Protein AF-A0A0F9B4R2-F1 (afdb_monomer_lite)

Sequence (191 aa):
MAWYRSKNVSTVDGSKIMVDLGRYYNDALLIPERNHPGNAYVDNAIEVHRYANCYMQETHLERDIKVGNIFGFQTTKASKQLLVNDFKGMYFIKIKGIFVPDIIFHDPLTVQAFLNFIYVEDKDHMEAIEGAEDDSVMGSLLAIKGCSIDPQARRVDVRKPQVLNEDQAHKAWLIKQHLERSLEKVGVQVA

Secondary structure (DSSP, 8-state):
------SSS-HHHHHHHHHHHHHHTTSPPB--B-SHHHHHHHHIIIIIS--S-B-EEEEE-TT-SPEEEEESB---HHHHHHHHHHHHHHSEEEETTEEEES-----HHHHHHHHTEEEEGGGTEEEEPTT---HHHHHHHHHHHHHHHS---------------HHHHHHHHHHHHHHHHHHHHTT----

Structure (mmCIF, N/CA/C/O backbone):
data_AF-A0A0F9B4R2-F1
#
_entry.id   AF-A0A0F9B4R2-F1
#
loop_
_atom_site.group_PDB
_atom_site.id
_atom_site.type_symbol
_atom_site.label_atom_id
_atom_site.label_alt_id
_atom_site.label_comp_id
_atom_site.label_asym_id
_atom_site.label_entity_id
_atom_site.label_seq_id
_atom_site.pdbx_PDB_ins_code
_atom_site.Cartn_x
_atom_site.Cartn_y
_atom_site.Cartn_z
_atom_site.occupancy
_atom_site.B_iso_or_equiv
_atom_site.auth_seq_id
_atom_site.auth_comp_id
_atom_site.auth_asym_id
_atom_site.auth_atom_id
_atom_site.pdbx_PDB_model_num
ATOM 1 N N . MET A 1 1 ? -3.499 -10.580 -2.783 1.00 68.25 1 MET A N 1
ATOM 2 C CA . MET A 1 1 ? -2.416 -9.649 -2.394 1.00 68.25 1 MET A CA 1
ATOM 3 C C . MET A 1 1 ? -1.186 -10.464 -2.034 1.00 68.25 1 MET A C 1
ATOM 5 O O . MET A 1 1 ? -1.349 -11.546 -1.481 1.00 68.25 1 MET A O 1
ATOM 9 N N . ALA A 1 2 ? 0.007 -9.979 -2.366 1.00 76.94 2 ALA A N 1
ATOM 10 C CA . ALA A 1 2 ? 1.277 -10.577 -1.956 1.00 76.94 2 ALA A CA 1
ATOM 11 C C . ALA A 1 2 ? 1.919 -9.710 -0.870 1.00 76.94 2 ALA A C 1
ATOM 13 O O . ALA A 1 2 ? 1.697 -8.500 -0.863 1.00 76.94 2 ALA A O 1
ATOM 14 N N . TRP A 1 3 ? 2.686 -10.318 0.036 1.00 83.62 3 TRP A N 1
ATOM 15 C CA . TRP A 1 3 ? 3.229 -9.623 1.202 1.00 83.62 3 TRP A CA 1
ATOM 16 C C . TRP A 1 3 ? 4.746 -9.744 1.284 1.00 83.62 3 TRP A C 1
ATOM 18 O O . TRP A 1 3 ? 5.294 -10.839 1.158 1.00 83.62 3 TRP A O 1
ATOM 28 N N . TYR A 1 4 ? 5.414 -8.623 1.543 1.00 89.38 4 TYR A N 1
ATOM 29 C CA . TYR A 1 4 ? 6.832 -8.565 1.871 1.00 89.38 4 TYR A CA 1
ATOM 30 C C . TYR A 1 4 ? 7.046 -7.505 2.950 1.00 89.38 4 TYR A C 1
ATOM 32 O O . TYR A 1 4 ? 6.506 -6.406 2.861 1.00 89.38 4 TYR A O 1
ATOM 40 N N . ARG A 1 5 ? 7.833 -7.837 3.977 1.00 88.25 5 ARG A N 1
ATOM 41 C CA . ARG A 1 5 ? 8.172 -6.920 5.067 1.00 88.25 5 ARG A CA 1
ATOM 42 C C . ARG A 1 5 ? 9.605 -7.150 5.511 1.00 88.25 5 ARG A C 1
ATOM 44 O O . ARG A 1 5 ? 9.978 -8.270 5.849 1.00 88.25 5 ARG A O 1
ATOM 51 N N . SER A 1 6 ? 10.381 -6.077 5.573 1.00 90.00 6 SER A N 1
ATOM 52 C CA . SER A 1 6 ? 11.728 -6.090 6.132 1.00 90.00 6 SER A CA 1
ATOM 53 C C . SER A 1 6 ? 12.119 -4.693 6.594 1.00 90.00 6 SER A C 1
ATOM 55 O O . SER A 1 6 ? 11.788 -3.717 5.930 1.00 90.00 6 SER A O 1
ATOM 57 N N . LYS A 1 7 ? 12.860 -4.614 7.703 1.00 87.50 7 LYS A N 1
ATOM 58 C CA . LYS A 1 7 ? 13.501 -3.376 8.184 1.00 87.50 7 LYS A CA 1
ATOM 59 C C . LYS A 1 7 ? 14.967 -3.265 7.763 1.00 87.50 7 LYS A C 1
ATOM 61 O O . LYS A 1 7 ? 15.587 -2.228 7.947 1.00 87.50 7 LYS A O 1
ATOM 66 N N . ASN A 1 8 ? 15.524 -4.344 7.210 1.00 92.06 8 ASN A N 1
ATOM 67 C CA . ASN A 1 8 ? 16.961 -4.503 6.977 1.00 92.06 8 ASN A CA 1
ATOM 68 C C . ASN A 1 8 ? 17.310 -4.454 5.486 1.00 92.06 8 ASN A C 1
ATOM 70 O O . ASN A 1 8 ? 18.242 -5.119 5.043 1.00 92.06 8 ASN A O 1
ATOM 74 N N . VAL A 1 9 ? 16.519 -3.732 4.695 1.00 92.62 9 VAL A N 1
ATOM 75 C CA . VAL A 1 9 ? 16.684 -3.649 3.244 1.00 92.62 9 VAL A CA 1
ATOM 76 C C . VAL A 1 9 ? 16.671 -2.189 2.831 1.00 92.62 9 VAL A C 1
ATOM 78 O O . VAL A 1 9 ? 15.864 -1.405 3.326 1.00 92.62 9 VAL A O 1
ATOM 81 N N . SER A 1 10 ? 17.604 -1.821 1.952 1.00 91.62 10 SER A N 1
ATOM 82 C CA . SER A 1 10 ? 17.694 -0.461 1.429 1.00 91.62 10 SER A CA 1
ATOM 83 C C . SER A 1 10 ? 16.464 -0.131 0.579 1.00 91.62 10 SER A C 1
ATOM 85 O O . SER A 1 10 ? 15.831 -1.022 0.015 1.00 91.62 10 SER A O 1
ATOM 87 N N . THR A 1 11 ? 16.136 1.151 0.424 1.00 90.00 11 THR A N 1
ATOM 88 C CA . THR A 1 11 ? 15.030 1.575 -0.449 1.00 90.00 11 THR A CA 1
ATOM 89 C C . THR A 1 11 ? 15.185 1.051 -1.880 1.00 90.00 11 THR A C 1
ATOM 91 O O . THR A 1 11 ? 14.202 0.648 -2.497 1.00 90.00 11 THR A O 1
ATOM 94 N N . VAL A 1 12 ? 16.416 1.020 -2.398 1.00 90.88 12 VAL A N 1
ATOM 95 C CA . VAL A 1 12 ? 16.724 0.551 -3.758 1.00 90.88 12 VAL A CA 1
ATOM 96 C C . VAL A 1 12 ? 16.471 -0.950 -3.884 1.00 90.88 12 VAL A C 1
ATOM 98 O O . VAL A 1 12 ? 15.741 -1.384 -4.771 1.00 90.88 12 VAL A O 1
ATOM 101 N N . ASP A 1 13 ? 17.006 -1.746 -2.958 1.00 93.75 13 ASP A N 1
ATOM 102 C CA . ASP A 1 13 ? 16.794 -3.197 -2.964 1.00 93.75 13 ASP A CA 1
ATOM 103 C C . ASP A 1 13 ? 15.321 -3.544 -2.722 1.00 93.75 13 ASP A C 1
ATOM 105 O O . ASP A 1 13 ? 14.769 -4.444 -3.354 1.00 93.75 13 ASP A O 1
ATOM 109 N N . GLY A 1 14 ? 14.654 -2.791 -1.846 1.00 93.06 14 GLY A N 1
ATOM 110 C CA . GLY A 1 14 ? 13.224 -2.911 -1.600 1.00 93.06 14 GLY A CA 1
ATOM 111 C C . GLY A 1 14 ? 12.398 -2.619 -2.853 1.00 93.06 14 GLY A C 1
ATOM 112 O O . GLY A 1 14 ? 11.410 -3.317 -3.094 1.00 93.06 14 GLY A O 1
ATOM 113 N N . SER A 1 15 ? 12.797 -1.624 -3.655 1.00 94.12 15 SER A N 1
ATOM 114 C CA . SER A 1 15 ? 12.160 -1.284 -4.938 1.00 94.12 15 SER A CA 1
ATOM 115 C C . SER A 1 15 ? 12.262 -2.436 -5.923 1.00 94.12 15 SER A C 1
ATOM 117 O O . SER A 1 15 ? 11.243 -2.920 -6.425 1.00 94.12 15 SER A O 1
ATOM 119 N N . LYS A 1 16 ? 13.468 -2.987 -6.081 1.00 95.56 16 LYS A N 1
ATOM 120 C CA . LYS A 1 16 ? 13.686 -4.181 -6.895 1.00 95.56 16 LYS A CA 1
ATOM 121 C C . LYS A 1 16 ? 12.800 -5.349 -6.455 1.00 95.56 16 LYS A C 1
ATOM 123 O O . LYS A 1 16 ? 12.166 -5.978 -7.298 1.00 95.56 16 LYS A O 1
ATOM 128 N N . ILE A 1 17 ? 12.735 -5.630 -5.151 1.00 95.56 17 ILE A N 1
ATOM 129 C CA . ILE A 1 17 ? 11.955 -6.755 -4.614 1.00 95.56 17 ILE A CA 1
ATOM 130 C C . ILE A 1 17 ? 10.468 -6.619 -4.954 1.00 95.56 17 ILE A C 1
ATOM 132 O O . ILE A 1 17 ? 9.875 -7.590 -5.424 1.00 95.56 17 ILE A O 1
ATOM 136 N N . MET A 1 18 ? 9.847 -5.450 -4.760 1.00 93.75 18 MET A N 1
ATOM 137 C CA . MET A 1 18 ? 8.417 -5.335 -5.080 1.00 93.75 18 MET A CA 1
ATOM 138 C C . MET A 1 18 ? 8.151 -5.265 -6.574 1.00 93.75 18 MET A C 1
ATOM 140 O O . MET A 1 18 ? 7.101 -5.734 -6.996 1.00 93.75 18 MET A O 1
ATOM 144 N N . VAL A 1 19 ? 9.069 -4.730 -7.384 1.00 95.00 19 VAL A N 1
ATOM 145 C CA . VAL A 1 19 ? 8.949 -4.827 -8.844 1.00 95.00 19 VAL A CA 1
ATOM 146 C C . VAL A 1 19 ? 8.985 -6.289 -9.283 1.00 95.00 19 VAL A C 1
ATOM 148 O O . VAL A 1 19 ? 8.150 -6.710 -10.084 1.00 95.00 19 VAL A O 1
ATOM 151 N N . ASP A 1 20 ? 9.910 -7.080 -8.741 1.00 95.50 20 ASP A N 1
ATOM 152 C CA . ASP A 1 20 ? 9.996 -8.509 -9.040 1.00 95.50 20 ASP A CA 1
ATOM 153 C C . ASP A 1 20 ? 8.738 -9.256 -8.567 1.00 95.50 20 ASP A C 1
ATOM 155 O O . ASP A 1 20 ? 8.216 -10.096 -9.301 1.00 95.50 20 ASP A O 1
ATOM 159 N N . LEU A 1 21 ? 8.184 -8.908 -7.397 1.00 94.12 21 LEU A N 1
ATOM 160 C CA . LEU A 1 21 ? 6.888 -9.425 -6.945 1.00 94.12 21 LEU A CA 1
ATOM 161 C C . LEU A 1 21 ? 5.746 -8.994 -7.872 1.00 94.12 21 LEU A C 1
ATOM 163 O O . LEU A 1 21 ? 4.920 -9.823 -8.237 1.00 94.12 21 LEU A O 1
ATOM 167 N N . GLY A 1 22 ? 5.704 -7.731 -8.288 1.00 93.06 22 GLY A N 1
ATOM 168 C CA . GLY A 1 22 ? 4.704 -7.213 -9.217 1.00 93.06 22 GLY A CA 1
ATOM 169 C C . GLY A 1 22 ? 4.685 -8.016 -10.515 1.00 93.06 22 GLY A C 1
ATOM 170 O O . GLY A 1 22 ? 3.643 -8.553 -10.890 1.00 93.06 22 GLY A O 1
ATOM 171 N N . ARG A 1 23 ? 5.862 -8.214 -11.124 1.00 93.25 23 ARG A N 1
ATOM 172 C CA . ARG A 1 23 ? 6.051 -9.066 -12.311 1.00 93.25 23 ARG A CA 1
ATOM 173 C C . ARG A 1 23 ? 5.622 -10.509 -12.064 1.00 93.25 23 ARG A C 1
ATOM 175 O O . ARG A 1 23 ? 4.926 -11.091 -12.891 1.00 93.25 23 ARG A O 1
ATOM 182 N N . TYR A 1 24 ? 6.007 -11.080 -10.923 1.00 95.56 24 TYR A N 1
ATOM 183 C CA . TYR A 1 24 ? 5.639 -12.447 -10.547 1.00 95.56 24 TYR A CA 1
ATOM 184 C C . TYR A 1 24 ? 4.116 -12.629 -10.435 1.00 95.56 24 TYR A C 1
ATOM 186 O O . TYR A 1 24 ? 3.587 -13.666 -10.828 1.00 95.56 24 TYR A O 1
ATOM 194 N N . TYR A 1 25 ? 3.397 -11.609 -9.962 1.00 91.62 25 TYR A N 1
ATOM 195 C CA . TYR A 1 25 ? 1.935 -11.588 -9.872 1.00 91.62 25 TYR A CA 1
ATOM 196 C C . TYR A 1 25 ? 1.266 -10.941 -11.102 1.00 91.62 25 TYR A C 1
ATOM 198 O O . TYR A 1 25 ? 0.270 -10.233 -10.960 1.00 91.62 25 TYR A O 1
ATOM 206 N N . ASN A 1 26 ? 1.767 -11.247 -12.307 1.00 91.94 26 ASN A N 1
ATOM 207 C CA . ASN A 1 26 ? 1.236 -10.798 -13.605 1.00 91.94 26 ASN A CA 1
ATOM 208 C C . ASN A 1 26 ? 1.216 -9.273 -13.779 1.00 91.94 26 ASN A C 1
ATOM 210 O O . ASN A 1 26 ? 0.175 -8.699 -14.100 1.00 91.94 26 ASN A O 1
ATOM 214 N N . ASP A 1 27 ? 2.364 -8.634 -13.560 1.00 91.19 27 ASP A N 1
ATOM 215 C CA . ASP A 1 27 ? 2.519 -7.177 -13.625 1.00 91.19 27 ASP A CA 1
ATOM 216 C C . ASP A 1 27 ? 1.469 -6.447 -12.767 1.00 91.19 27 ASP A C 1
ATOM 218 O O . ASP A 1 27 ? 0.792 -5.524 -13.217 1.00 91.19 27 ASP A O 1
ATOM 222 N N . ALA A 1 28 ? 1.315 -6.883 -11.513 1.00 91.12 28 ALA A N 1
ATOM 223 C CA . ALA A 1 28 ? 0.358 -6.317 -10.565 1.00 91.12 28 ALA A CA 1
ATOM 224 C C . ALA A 1 28 ? 0.547 -4.801 -10.365 1.00 91.12 28 ALA A C 1
ATOM 226 O O . ALA A 1 28 ? 1.672 -4.299 -10.344 1.00 91.12 28 ALA A O 1
ATOM 227 N N . LEU A 1 29 ? -0.550 -4.073 -10.154 1.00 92.25 29 LEU A N 1
ATOM 228 C CA . LEU A 1 29 ? -0.502 -2.639 -9.872 1.00 92.25 29 LEU A CA 1
ATOM 229 C C . LEU A 1 29 ? 0.284 -2.369 -8.580 1.00 92.25 29 LEU A C 1
ATOM 231 O O . LEU A 1 29 ? -0.089 -2.846 -7.505 1.00 92.25 29 LEU A O 1
ATOM 235 N N . LEU A 1 30 ? 1.353 -1.578 -8.681 1.00 92.62 30 LEU A N 1
ATOM 236 C CA . LEU A 1 30 ? 2.109 -1.093 -7.529 1.00 92.62 30 LEU A CA 1
ATOM 237 C C . LEU A 1 30 ? 1.591 0.275 -7.094 1.00 92.62 30 LEU A C 1
ATOM 239 O O . LEU A 1 30 ? 1.480 1.192 -7.905 1.00 92.62 30 LEU A O 1
ATOM 243 N N . ILE A 1 31 ? 1.318 0.423 -5.797 1.00 93.38 31 ILE A N 1
ATOM 244 C CA . ILE A 1 31 ? 0.864 1.684 -5.191 1.00 93.38 31 ILE A CA 1
ATOM 245 C C . ILE A 1 31 ? 1.846 2.093 -4.094 1.00 93.38 31 ILE A C 1
ATOM 247 O O . ILE A 1 31 ? 1.553 1.935 -2.909 1.00 93.38 31 ILE A O 1
ATOM 251 N N . PRO A 1 32 ? 3.049 2.560 -4.469 1.00 93.06 32 PRO A N 1
ATOM 252 C CA . PRO A 1 32 ? 4.028 3.022 -3.497 1.00 93.06 32 PRO A CA 1
ATOM 253 C C . PRO A 1 32 ? 3.525 4.282 -2.788 1.00 93.06 32 PRO A C 1
ATOM 255 O O . PRO A 1 32 ? 2.985 5.195 -3.418 1.00 93.06 32 PRO A O 1
ATOM 258 N N . GLU A 1 33 ? 3.726 4.346 -1.475 1.00 93.69 33 GLU A N 1
ATOM 259 C CA . GLU A 1 33 ? 3.495 5.563 -0.706 1.00 93.69 33 GLU A CA 1
ATOM 260 C C . GLU A 1 33 ? 4.603 6.585 -0.986 1.00 93.69 33 GLU A C 1
ATOM 262 O O . GLU A 1 33 ? 5.794 6.289 -0.881 1.00 93.69 33 GLU A O 1
ATOM 267 N N . ARG A 1 34 ? 4.209 7.818 -1.304 1.00 92.12 34 ARG A N 1
ATOM 268 C CA . ARG A 1 34 ? 5.112 8.963 -1.387 1.00 92.12 34 ARG A CA 1
ATOM 269 C C . ARG A 1 34 ? 5.346 9.534 0.003 1.00 92.12 34 ARG A C 1
ATOM 271 O O . ARG A 1 34 ? 4.537 10.288 0.545 1.00 92.12 34 ARG A O 1
ATOM 278 N N . ASN A 1 35 ? 6.492 9.179 0.559 1.00 87.19 35 ASN A N 1
ATOM 279 C CA . ASN A 1 35 ? 7.080 9.779 1.748 1.00 87.19 35 ASN A CA 1
ATOM 280 C C . ASN A 1 35 ? 8.591 9.981 1.510 1.00 87.19 35 ASN A C 1
ATOM 282 O O . ASN A 1 35 ? 9.087 9.743 0.408 1.00 87.19 35 ASN A O 1
ATOM 286 N N . HIS A 1 36 ? 9.339 10.448 2.514 1.00 82.44 36 HIS A N 1
ATOM 287 C CA . HIS A 1 36 ? 10.757 10.785 2.339 1.00 82.44 36 HIS A CA 1
ATOM 288 C C . HIS A 1 36 ? 11.594 9.633 1.727 1.00 82.44 36 HIS A C 1
ATOM 290 O O . HIS A 1 36 ? 12.223 9.863 0.693 1.00 82.44 36 HIS A O 1
ATOM 296 N N . PRO A 1 37 ? 11.618 8.402 2.281 1.00 84.75 37 PRO A N 1
ATOM 297 C CA . PRO A 1 37 ? 12.269 7.268 1.615 1.00 84.75 37 PRO A CA 1
ATOM 298 C C . PRO A 1 37 ? 11.481 6.743 0.402 1.00 84.75 37 PRO A C 1
ATOM 300 O O . PRO A 1 37 ? 12.081 6.239 -0.543 1.00 84.75 37 PRO A O 1
ATOM 303 N N . GLY A 1 38 ? 10.157 6.876 0.397 1.00 85.81 38 GLY A N 1
ATOM 304 C CA . GLY A 1 38 ? 9.260 6.385 -0.648 1.00 85.81 38 GLY A CA 1
ATOM 305 C C . GLY A 1 38 ? 9.428 7.082 -1.997 1.00 85.81 38 GLY A C 1
ATOM 306 O O . GLY A 1 38 ? 9.226 6.456 -3.028 1.00 85.81 38 GLY A O 1
ATOM 307 N N . ASN A 1 39 ? 9.888 8.333 -2.037 1.00 89.94 39 ASN A N 1
ATOM 308 C CA . ASN A 1 39 ? 10.175 9.006 -3.309 1.00 89.94 39 ASN A CA 1
ATOM 309 C C . ASN A 1 39 ? 11.284 8.284 -4.091 1.00 89.94 39 ASN A C 1
ATOM 311 O O . ASN A 1 39 ? 11.081 7.902 -5.238 1.00 89.94 39 ASN A O 1
ATOM 315 N N . ALA A 1 40 ? 12.404 7.965 -3.433 1.00 91.06 40 ALA A N 1
ATOM 316 C CA . ALA A 1 40 ? 13.484 7.203 -4.063 1.00 91.06 40 ALA A CA 1
ATOM 317 C C . ALA A 1 40 ? 13.034 5.789 -4.476 1.00 91.06 40 ALA A C 1
ATOM 319 O O . ALA A 1 40 ? 13.539 5.225 -5.445 1.00 91.06 40 ALA A O 1
ATOM 320 N N . TYR A 1 41 ? 12.069 5.219 -3.751 1.00 92.69 41 TYR A N 1
ATOM 321 C CA . TYR A 1 41 ? 11.454 3.944 -4.094 1.00 92.69 41 TYR A CA 1
ATOM 322 C C . TYR A 1 41 ? 10.709 4.010 -5.433 1.00 92.69 41 TYR A C 1
ATOM 324 O O . TYR A 1 41 ? 10.904 3.147 -6.295 1.00 92.69 41 TYR A O 1
ATOM 332 N N . VAL A 1 42 ? 9.865 5.038 -5.586 1.00 92.94 42 VAL A N 1
ATOM 333 C CA . VAL A 1 42 ? 9.084 5.326 -6.795 1.00 92.94 42 VAL A CA 1
ATOM 334 C C . VAL A 1 42 ? 10.017 5.575 -7.971 1.00 92.94 42 VAL A C 1
ATOM 336 O O . VAL A 1 42 ? 9.889 4.905 -8.994 1.00 92.94 42 VAL A O 1
ATOM 339 N N . ASP A 1 43 ? 10.986 6.473 -7.806 1.00 92.69 43 ASP A N 1
ATOM 340 C CA . ASP A 1 43 ? 11.930 6.835 -8.864 1.00 92.69 43 ASP A CA 1
ATOM 341 C C . ASP A 1 43 ? 12.699 5.601 -9.345 1.00 92.69 43 ASP A C 1
ATOM 343 O O . ASP A 1 43 ? 12.815 5.355 -10.542 1.00 92.69 43 ASP A O 1
ATOM 347 N N . ASN A 1 44 ? 13.143 4.739 -8.425 1.00 94.25 44 ASN A N 1
ATOM 348 C CA . ASN A 1 44 ? 13.834 3.508 -8.791 1.00 94.25 44 ASN A CA 1
ATOM 349 C C . ASN A 1 44 ? 12.925 2.516 -9.546 1.00 94.25 44 ASN A C 1
ATOM 351 O O . ASN A 1 44 ? 13.344 1.933 -10.552 1.00 94.25 44 ASN A O 1
ATOM 355 N N . ALA A 1 45 ? 11.664 2.369 -9.128 1.00 92.81 45 ALA A N 1
ATOM 356 C CA . ALA A 1 45 ? 10.705 1.501 -9.809 1.00 92.81 45 ALA A CA 1
ATOM 357 C C . ALA A 1 45 ? 10.427 1.970 -11.251 1.00 92.81 45 ALA A C 1
ATOM 359 O O . ALA A 1 45 ? 10.332 1.146 -12.167 1.00 92.81 45 ALA A O 1
ATOM 360 N N . ILE A 1 46 ? 10.336 3.287 -11.463 1.00 93.25 46 ILE A N 1
ATOM 361 C CA . ILE A 1 46 ? 10.013 3.894 -12.759 1.00 93.25 46 ILE A CA 1
ATOM 362 C C . ILE A 1 46 ? 11.250 4.034 -13.654 1.00 93.25 46 ILE A C 1
ATOM 364 O O . ILE A 1 46 ? 11.248 3.560 -14.789 1.00 93.25 46 ILE A O 1
ATOM 368 N N . GLU A 1 47 ? 12.317 4.663 -13.172 1.00 93.56 47 GLU A N 1
ATOM 369 C CA . GLU A 1 47 ? 13.464 5.050 -14.000 1.00 93.56 47 GLU A CA 1
ATOM 370 C C . GLU A 1 47 ? 14.434 3.888 -14.229 1.00 93.56 47 GLU A C 1
ATOM 372 O O . GLU A 1 47 ? 14.884 3.654 -15.357 1.00 93.56 47 GLU A O 1
ATOM 377 N N . VAL A 1 48 ? 14.737 3.132 -13.168 1.00 94.31 48 VAL A N 1
ATOM 378 C CA . VAL A 1 48 ? 15.720 2.040 -13.211 1.00 94.31 48 VAL A CA 1
ATOM 379 C C . VAL A 1 48 ? 15.060 0.750 -13.670 1.00 94.31 48 VAL A C 1
ATOM 381 O O . VAL A 1 48 ? 15.524 0.105 -14.613 1.00 94.31 48 VAL A O 1
ATOM 384 N N . HIS A 1 49 ? 13.960 0.368 -13.024 1.00 94.81 49 HIS A N 1
ATOM 385 C CA . HIS A 1 49 ? 13.303 -0.904 -13.300 1.00 94.81 49 HIS A CA 1
ATOM 386 C C . HIS A 1 49 ? 12.255 -0.846 -14.411 1.00 94.81 49 HIS A C 1
ATOM 388 O O . HIS A 1 49 ? 11.856 -1.913 -14.892 1.00 94.81 49 HIS A O 1
ATOM 394 N N . ARG A 1 50 ? 11.854 0.357 -14.847 1.00 93.06 50 ARG A N 1
ATOM 395 C CA . ARG A 1 50 ? 10.887 0.587 -15.934 1.00 93.06 50 ARG A CA 1
ATOM 396 C C . ARG A 1 50 ? 9.590 -0.190 -15.735 1.00 93.06 50 ARG A C 1
ATOM 398 O O . ARG A 1 50 ? 9.074 -0.812 -16.665 1.00 93.06 50 ARG A O 1
ATOM 405 N N . TYR A 1 51 ? 9.092 -0.203 -14.502 1.00 93.69 51 TYR A N 1
ATOM 406 C CA . TYR A 1 51 ? 7.855 -0.890 -14.172 1.00 93.69 51 TYR A CA 1
ATOM 407 C C . TYR A 1 51 ? 6.647 -0.061 -14.612 1.00 93.69 51 TYR A C 1
ATOM 409 O O . TYR A 1 51 ? 6.416 1.033 -14.106 1.00 93.69 51 TYR A O 1
ATOM 417 N N . ALA A 1 52 ? 5.888 -0.578 -15.578 1.00 88.94 52 ALA A N 1
ATOM 418 C CA . ALA A 1 52 ? 4.822 0.181 -16.226 1.00 88.94 52 ALA A CA 1
ATOM 419 C C . ALA A 1 52 ? 3.559 0.316 -15.361 1.00 88.94 52 ALA A C 1
ATOM 421 O O . ALA A 1 52 ? 2.897 1.350 -15.414 1.00 88.94 52 ALA A O 1
ATOM 422 N N . ASN A 1 53 ? 3.218 -0.710 -14.570 1.00 91.75 53 ASN A N 1
ATOM 423 C CA . ASN A 1 53 ? 1.962 -0.743 -13.820 1.00 91.75 53 ASN A CA 1
ATOM 424 C C . ASN A 1 53 ? 2.105 -0.122 -12.422 1.00 91.75 53 ASN A C 1
ATOM 426 O O . ASN A 1 53 ? 1.989 -0.798 -11.400 1.00 91.75 53 ASN A O 1
ATOM 430 N N . CYS A 1 54 ? 2.420 1.171 -12.376 1.00 91.12 54 CYS A N 1
ATOM 431 C CA . CYS A 1 54 ? 2.557 1.930 -11.137 1.00 91.12 54 CYS A CA 1
ATOM 432 C C . CYS A 1 54 ? 1.457 2.989 -11.040 1.00 91.12 54 CYS A C 1
ATOM 434 O O . CYS A 1 54 ? 1.177 3.700 -12.006 1.00 91.12 54 CYS A O 1
ATOM 436 N N . TYR A 1 55 ? 0.842 3.106 -9.867 1.00 92.12 55 TYR A N 1
ATOM 437 C CA . TYR A 1 55 ? -0.229 4.059 -9.623 1.00 92.12 55 TYR A CA 1
ATOM 438 C C . TYR A 1 55 ? 0.246 5.500 -9.812 1.00 92.12 55 TYR A C 1
ATOM 440 O O . TYR A 1 55 ? 1.324 5.883 -9.355 1.00 92.12 55 TYR A O 1
ATOM 448 N N . MET A 1 56 ? -0.602 6.308 -10.444 1.00 89.81 56 MET A N 1
ATOM 449 C CA . MET A 1 56 ? -0.420 7.745 -10.589 1.00 89.81 56 MET A CA 1
ATOM 450 C C . MET A 1 56 ? -1.562 8.461 -9.884 1.00 89.81 56 MET A C 1
ATOM 452 O O . MET A 1 56 ? -2.732 8.181 -10.132 1.00 89.81 56 MET A O 1
ATOM 456 N N . GLN A 1 57 ? -1.217 9.403 -9.019 1.00 88.31 57 GLN A N 1
ATOM 457 C CA . GLN A 1 57 ? -2.177 10.277 -8.378 1.00 88.31 57 GLN A CA 1
ATOM 458 C C . GLN A 1 57 ? -2.327 11.565 -9.186 1.00 88.31 57 GLN A C 1
ATOM 460 O O . GLN A 1 57 ? -1.337 12.246 -9.472 1.00 88.31 57 GLN A O 1
ATOM 465 N N . GLU A 1 58 ? -3.572 11.920 -9.495 1.00 84.00 58 GLU A N 1
ATOM 466 C CA . GLU A 1 58 ? -3.903 13.234 -10.040 1.00 84.00 58 GLU A CA 1
ATOM 467 C C . GLU A 1 58 ? -3.668 14.319 -8.982 1.00 84.00 58 GLU A C 1
ATOM 469 O O . GLU A 1 58 ? -3.994 14.172 -7.800 1.00 84.00 58 GLU A O 1
ATOM 474 N N . THR A 1 59 ? -3.075 15.426 -9.409 1.00 76.19 59 THR A N 1
ATOM 475 C CA . THR A 1 59 ? -2.782 16.586 -8.575 1.00 76.19 59 THR A CA 1
ATOM 476 C C . THR A 1 59 ? -3.396 17.825 -9.203 1.00 76.19 59 THR A C 1
ATOM 478 O O . THR A 1 59 ? -3.190 18.118 -10.384 1.00 76.19 59 THR A O 1
ATOM 481 N N . HIS A 1 60 ? -4.158 18.558 -8.396 1.00 66.94 60 HIS A N 1
ATOM 482 C CA . HIS A 1 60 ? -4.694 19.862 -8.759 1.00 66.94 60 HIS A CA 1
ATOM 483 C C . HIS A 1 60 ? -3.789 20.919 -8.130 1.00 66.94 60 HIS A C 1
ATOM 485 O O . HIS A 1 60 ? -3.742 21.058 -6.908 1.00 66.94 60 HIS A O 1
ATOM 491 N N . LEU A 1 61 ? -3.025 21.631 -8.955 1.00 60.12 61 LEU A N 1
ATOM 492 C CA . LEU A 1 61 ? -2.272 22.792 -8.499 1.00 60.12 61 LEU A CA 1
ATOM 493 C C . LEU A 1 61 ? -3.264 23.940 -8.301 1.00 60.12 61 LEU A C 1
ATOM 495 O O . LEU A 1 61 ? -3.945 24.330 -9.239 1.00 60.12 61 LEU A O 1
ATOM 499 N N . GLU A 1 62 ? -3.326 24.518 -7.100 1.00 56.38 62 GLU A N 1
ATOM 500 C CA . GLU A 1 62 ? -4.280 25.593 -6.760 1.00 56.38 62 GLU A CA 1
ATOM 501 C C . GLU A 1 62 ? -4.211 26.818 -7.693 1.00 56.38 62 GLU A C 1
ATOM 503 O O . GLU A 1 62 ? -5.139 27.622 -7.735 1.00 56.38 62 GLU A O 1
ATOM 508 N N . ARG A 1 63 ? -3.107 26.982 -8.436 1.00 57.28 63 ARG A N 1
ATOM 509 C CA . ARG A 1 63 ? -2.852 28.132 -9.316 1.00 57.28 63 ARG A CA 1
ATOM 510 C C . ARG A 1 63 ? -2.957 27.828 -10.810 1.00 57.28 63 ARG A C 1
ATOM 512 O O . ARG A 1 63 ? -2.991 28.771 -11.591 1.00 57.28 63 ARG A O 1
ATOM 519 N N . ASP A 1 64 ? -3.024 26.559 -11.206 1.00 52.47 64 ASP A N 1
ATOM 520 C CA . ASP A 1 64 ? -3.042 26.147 -12.610 1.00 52.47 64 ASP A CA 1
ATOM 521 C C . ASP A 1 64 ? -4.207 25.186 -12.869 1.00 52.47 64 ASP A C 1
ATOM 523 O O . ASP A 1 64 ? -4.363 24.172 -12.201 1.00 52.47 64 ASP A O 1
ATOM 527 N N . ILE A 1 65 ? -4.987 25.450 -13.922 1.00 56.72 65 ILE A N 1
ATOM 528 C CA . ILE A 1 65 ? -6.086 24.574 -14.392 1.00 56.72 65 ILE A CA 1
ATOM 529 C C . ILE A 1 65 ? -5.545 23.218 -14.910 1.00 56.72 65 ILE A C 1
ATOM 531 O O . ILE A 1 65 ? -6.299 22.308 -15.252 1.00 56.72 65 ILE A O 1
ATOM 535 N N . LYS A 1 66 ? -4.220 23.056 -14.984 1.00 53.97 66 LYS A N 1
ATOM 536 C CA . LYS A 1 66 ? -3.573 21.837 -15.462 1.00 53.97 66 LYS A CA 1
ATOM 537 C C . LYS A 1 66 ? -3.550 20.778 -14.363 1.00 53.97 66 LYS A C 1
ATOM 539 O O . LYS A 1 66 ? -2.906 20.949 -13.332 1.00 53.97 66 LYS A O 1
ATOM 544 N N . VAL A 1 67 ? -4.212 19.658 -14.638 1.00 64.00 67 VAL A N 1
ATOM 545 C CA . VAL A 1 67 ? -4.082 18.424 -13.858 1.00 64.00 67 VAL A CA 1
ATOM 546 C C . VAL A 1 67 ? -2.689 17.853 -14.117 1.00 64.00 67 VAL A C 1
ATOM 548 O O . VAL A 1 67 ? -2.339 17.552 -15.259 1.00 64.00 67 VAL A O 1
ATOM 551 N N . GLY A 1 68 ? -1.873 17.767 -13.069 1.00 69.38 68 GLY A N 1
ATOM 552 C CA . GLY A 1 68 ? -0.587 17.075 -13.109 1.00 69.38 68 GLY A CA 1
ATOM 553 C C . GLY A 1 68 ? -0.747 15.654 -12.583 1.00 69.38 68 GLY A C 1
ATOM 554 O O . GLY A 1 68 ? -1.514 15.443 -11.650 1.00 69.38 68 GLY A O 1
ATOM 555 N N . ASN A 1 69 ? 0.001 14.692 -13.119 1.00 80.7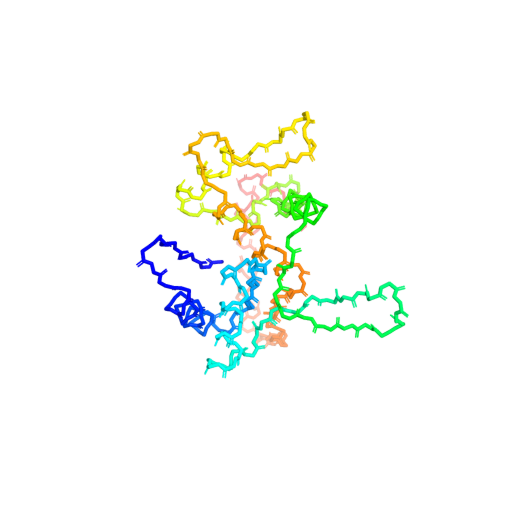5 69 ASN A N 1
ATOM 556 C CA . ASN A 1 69 ? 0.027 13.328 -12.590 1.00 80.75 69 ASN A CA 1
ATOM 557 C C . ASN A 1 69 ? 1.382 13.055 -11.942 1.00 80.75 69 ASN A C 1
ATOM 559 O O . ASN A 1 69 ? 2.418 13.318 -12.552 1.00 80.75 69 ASN A O 1
ATOM 563 N N . ILE A 1 70 ? 1.375 12.519 -10.722 1.00 88.44 70 ILE A N 1
ATOM 564 C CA . ILE A 1 70 ? 2.597 12.140 -10.005 1.00 88.44 70 ILE A CA 1
ATOM 565 C C . ILE A 1 70 ? 2.493 10.674 -9.594 1.00 88.44 70 ILE A C 1
ATOM 567 O O . ILE A 1 70 ? 1.463 10.247 -9.077 1.00 88.44 70 ILE A O 1
ATOM 571 N N . PHE A 1 71 ? 3.553 9.899 -9.823 1.00 90.69 71 PHE A N 1
ATOM 572 C CA . PHE A 1 71 ? 3.603 8.492 -9.430 1.00 90.69 71 PHE A CA 1
ATOM 573 C C . PHE A 1 71 ? 3.548 8.321 -7.910 1.00 90.69 71 PHE A C 1
ATOM 575 O O . PHE A 1 71 ? 4.175 9.068 -7.167 1.00 90.69 71 PHE A O 1
ATOM 582 N N . GLY A 1 72 ? 2.823 7.302 -7.458 1.00 92.00 72 GLY A N 1
ATOM 583 C CA . GLY A 1 72 ? 2.657 6.958 -6.052 1.00 92.00 72 GLY A CA 1
ATOM 584 C C . GLY A 1 72 ? 1.577 7.760 -5.322 1.00 92.00 72 GLY A C 1
ATOM 585 O O . GLY A 1 72 ? 1.067 8.784 -5.782 1.00 92.00 72 GLY A O 1
ATOM 586 N N . PHE A 1 73 ? 1.223 7.281 -4.137 1.00 93.38 73 PHE A N 1
ATOM 587 C CA . PHE A 1 73 ? 0.135 7.810 -3.324 1.00 93.38 73 PHE A CA 1
ATOM 588 C C . PHE A 1 73 ? 0.665 8.719 -2.213 1.00 93.38 73 PHE A C 1
ATOM 590 O O . PHE A 1 73 ? 1.475 8.295 -1.397 1.00 93.38 73 PHE A O 1
ATOM 597 N N . GLN A 1 74 ? 0.205 9.967 -2.155 1.00 92.94 74 GLN A N 1
ATOM 598 C CA . GLN A 1 74 ? 0.533 10.885 -1.068 1.00 92.94 74 GLN A CA 1
ATOM 599 C C . GLN A 1 74 ? -0.444 10.684 0.086 1.00 92.94 74 GLN A C 1
ATOM 601 O O . GLN A 1 74 ? -1.592 11.133 0.021 1.00 92.94 74 GLN A O 1
ATOM 606 N N . THR A 1 75 ? 0.035 10.091 1.176 1.00 91.56 75 THR A N 1
ATOM 607 C CA . THR A 1 75 ? -0.754 9.999 2.402 1.00 91.56 75 THR A CA 1
ATOM 608 C C . THR A 1 75 ? -0.810 11.358 3.098 1.00 91.56 75 THR A C 1
ATOM 610 O O . THR A 1 75 ? 0.201 11.980 3.419 1.00 91.56 75 THR A O 1
ATOM 613 N N . THR A 1 76 ? -2.031 11.812 3.335 1.00 90.69 76 THR A N 1
ATOM 614 C CA . THR A 1 76 ? -2.438 12.916 4.210 1.00 90.69 76 THR A CA 1
ATOM 615 C C . THR A 1 76 ? -3.425 12.403 5.259 1.00 90.69 76 THR A C 1
ATOM 617 O O . THR A 1 76 ? -4.045 11.352 5.066 1.00 90.69 76 THR A O 1
ATOM 620 N N . LYS A 1 77 ? -3.651 13.170 6.333 1.00 88.75 77 LYS A N 1
ATOM 621 C CA . LYS A 1 77 ? -4.653 12.858 7.370 1.00 88.75 77 LYS A CA 1
ATOM 622 C C . LYS A 1 77 ? -6.029 12.519 6.774 1.00 88.75 77 LYS A C 1
ATOM 624 O O . LYS A 1 77 ? -6.601 11.482 7.100 1.00 88.75 77 LYS A O 1
ATOM 629 N N . ALA A 1 78 ? -6.502 13.341 5.835 1.00 88.50 78 ALA A N 1
ATOM 630 C CA . ALA A 1 78 ? -7.777 13.132 5.153 1.00 88.50 78 ALA A CA 1
ATOM 631 C C . ALA A 1 78 ? -7.764 11.871 4.274 1.00 88.50 78 ALA A C 1
ATOM 633 O O . ALA A 1 78 ? -8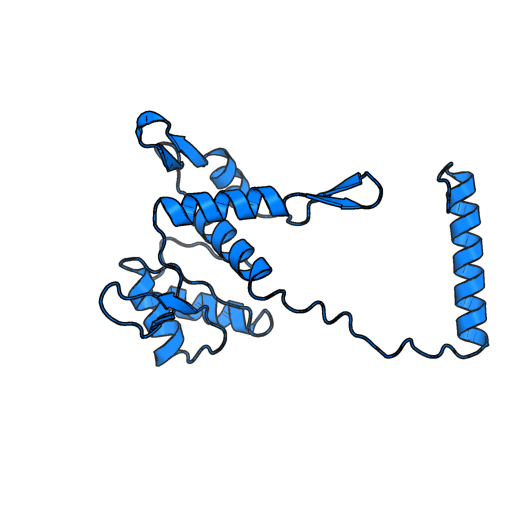.677 11.052 4.340 1.00 88.50 78 ALA A O 1
ATOM 634 N N . SER A 1 79 ? -6.704 11.657 3.488 1.00 90.75 79 SER A N 1
ATOM 635 C CA . SER A 1 79 ? -6.619 10.465 2.634 1.00 90.75 79 SER A CA 1
ATOM 636 C C . SER A 1 79 ? -6.522 9.161 3.439 1.00 90.75 79 SER A C 1
ATOM 638 O O . SER A 1 79 ? -7.112 8.166 3.035 1.00 90.75 79 SER A O 1
ATOM 640 N N . LYS A 1 80 ? -5.859 9.165 4.609 1.00 92.19 80 LYS A N 1
ATOM 641 C CA . LYS A 1 80 ? -5.773 8.005 5.512 1.00 92.19 80 LYS A CA 1
ATOM 642 C C . LYS A 1 80 ? -7.156 7.642 6.062 1.00 92.19 80 LYS A C 1
ATOM 644 O O . LYS A 1 80 ? -7.507 6.467 6.097 1.00 92.19 80 LYS A O 1
ATOM 649 N N . GLN A 1 81 ? -7.975 8.639 6.414 1.00 90.12 81 GLN A N 1
ATOM 650 C CA . GLN A 1 81 ? -9.383 8.431 6.782 1.00 90.12 81 GLN A CA 1
ATOM 651 C C . GLN A 1 81 ? -10.198 7.821 5.635 1.00 90.12 81 GLN A C 1
ATOM 653 O O . GLN A 1 81 ? -10.935 6.861 5.858 1.00 90.12 81 GLN A O 1
ATOM 658 N N . LEU A 1 82 ? -10.026 8.320 4.408 1.00 89.81 82 LEU A N 1
ATOM 659 C CA . LEU A 1 82 ? -10.690 7.755 3.230 1.00 89.81 82 LEU A CA 1
ATOM 660 C C . LEU A 1 82 ? -10.282 6.298 2.985 1.00 89.81 82 LEU A C 1
ATOM 662 O O . LEU A 1 82 ? -11.154 5.457 2.809 1.00 89.81 82 LEU A O 1
ATOM 666 N N . LEU A 1 83 ? -8.988 5.978 3.062 1.00 92.31 83 LEU A N 1
ATOM 667 C CA . LEU A 1 83 ? -8.487 4.611 2.908 1.00 92.31 83 LEU A CA 1
ATOM 668 C C . LEU A 1 83 ? -9.112 3.636 3.919 1.00 92.31 83 LEU A C 1
ATOM 670 O O . LEU A 1 83 ? -9.487 2.521 3.563 1.00 92.31 83 LEU A O 1
ATOM 674 N N . VAL A 1 84 ? -9.256 4.051 5.178 1.00 90.50 84 VAL A N 1
ATOM 675 C CA . VAL A 1 84 ? -9.887 3.222 6.218 1.00 90.50 84 VAL A CA 1
ATOM 676 C C . VAL A 1 84 ? -11.388 3.057 5.984 1.00 90.50 84 VAL A C 1
ATOM 678 O O . VAL A 1 84 ? -11.942 1.992 6.257 1.00 90.50 84 VAL A O 1
ATOM 681 N N . ASN A 1 85 ? -12.062 4.081 5.465 1.00 87.88 85 ASN A N 1
ATOM 682 C CA . ASN A 1 85 ? -13.469 3.964 5.090 1.00 87.88 85 ASN A CA 1
ATOM 683 C C . ASN A 1 85 ? -13.655 3.018 3.894 1.00 87.88 85 ASN A C 1
ATOM 685 O O . ASN A 1 85 ? -14.524 2.147 3.954 1.00 87.88 85 ASN A O 1
ATOM 689 N N . ASP A 1 86 ? -12.799 3.126 2.872 1.00 86.75 86 ASP A N 1
ATOM 690 C CA . ASP A 1 86 ? -12.763 2.215 1.719 1.00 86.75 86 ASP A CA 1
ATOM 691 C C . ASP A 1 86 ? -12.550 0.762 2.198 1.00 86.75 86 ASP A C 1
ATOM 693 O O . ASP A 1 86 ? -13.297 -0.144 1.823 1.00 86.75 86 ASP A O 1
ATOM 697 N N . PHE A 1 87 ? -11.610 0.548 3.127 1.00 86.56 87 PHE A N 1
ATOM 698 C CA . PHE A 1 87 ? -11.359 -0.749 3.764 1.00 86.56 87 PHE A CA 1
ATOM 699 C C . PHE A 1 87 ? -12.595 -1.335 4.456 1.00 86.56 87 PHE A C 1
ATOM 701 O O . PHE A 1 87 ? -12.952 -2.492 4.226 1.00 86.56 87 PHE A O 1
ATOM 708 N N . LYS A 1 88 ? -13.274 -0.539 5.293 1.00 82.19 88 LYS A N 1
ATOM 709 C CA . LYS A 1 88 ? -14.489 -0.971 6.005 1.00 82.19 88 LYS A CA 1
ATOM 710 C C . LYS A 1 88 ? -15.598 -1.383 5.036 1.00 82.19 88 LYS A C 1
ATOM 712 O O . LYS A 1 88 ? -16.335 -2.322 5.330 1.00 82.19 88 LYS A O 1
ATOM 717 N N . GLY A 1 89 ? -15.703 -0.702 3.894 1.00 76.19 89 GLY A N 1
ATOM 718 C CA . GLY A 1 89 ? -16.685 -1.006 2.854 1.00 76.19 89 GLY A CA 1
ATOM 719 C C . GLY A 1 89 ? -16.431 -2.327 2.124 1.00 76.19 89 GLY A C 1
ATOM 720 O O . GLY A 1 89 ? -17.387 -2.991 1.732 1.00 76.19 89 GLY A O 1
ATOM 721 N N . MET A 1 90 ? -15.168 -2.736 1.976 1.00 71.50 90 MET A N 1
ATOM 722 C CA . MET A 1 90 ? -14.789 -3.954 1.245 1.00 71.50 90 MET A CA 1
ATOM 723 C C . MET A 1 90 ? 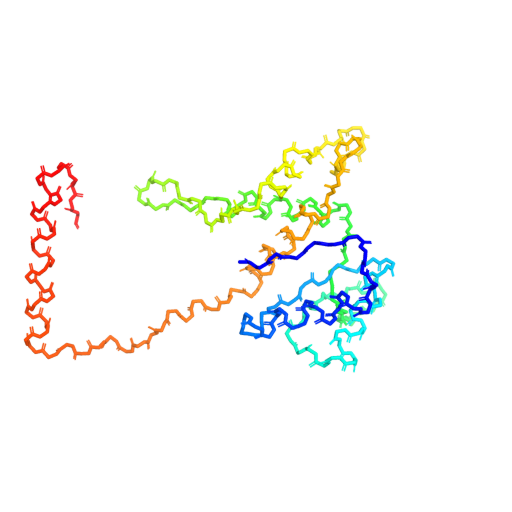-14.729 -5.211 2.114 1.00 71.50 90 MET A C 1
ATOM 725 O O . MET A 1 90 ? -14.578 -6.312 1.599 1.00 71.50 90 MET A O 1
ATOM 729 N N . TYR A 1 91 ? -14.860 -5.089 3.434 1.00 63.50 91 TYR A N 1
ATOM 730 C CA . TYR A 1 91 ? -14.631 -6.227 4.322 1.00 63.50 91 TYR A CA 1
ATOM 731 C C . TYR A 1 91 ? -15.678 -7.348 4.170 1.00 63.50 91 TYR A C 1
ATOM 733 O O . TYR A 1 91 ? -15.357 -8.508 4.420 1.00 63.50 91 TYR A O 1
ATOM 741 N N . PHE A 1 92 ? -16.899 -7.053 3.699 1.00 64.19 92 PHE A N 1
ATOM 742 C CA . PHE A 1 92 ? -17.936 -8.068 3.495 1.00 64.19 92 PHE A CA 1
ATOM 743 C C . PHE A 1 92 ? -18.761 -7.862 2.223 1.00 64.19 92 PHE A C 1
ATOM 745 O O . PHE A 1 92 ? -19.361 -6.809 2.018 1.00 64.19 92 PHE A O 1
ATOM 752 N N . ILE A 1 93 ? -18.928 -8.932 1.445 1.00 66.38 93 ILE A N 1
ATOM 753 C CA . ILE A 1 93 ? -19.945 -9.007 0.394 1.00 66.38 93 ILE A CA 1
ATOM 754 C C . ILE A 1 93 ? -21.167 -9.736 0.947 1.00 66.38 93 ILE A C 1
ATOM 756 O O . ILE A 1 93 ? -21.061 -10.810 1.541 1.00 66.38 93 ILE A O 1
ATOM 760 N N . LYS A 1 94 ? -22.356 -9.176 0.711 1.00 62.47 94 LYS A N 1
ATOM 761 C CA . LYS A 1 94 ? -23.626 -9.839 1.014 1.00 62.47 94 LYS A CA 1
ATOM 762 C C . LYS A 1 94 ? -24.052 -10.711 -0.167 1.00 62.47 94 LYS A C 1
ATOM 764 O O . LYS A 1 94 ? -24.569 -10.208 -1.161 1.00 62.47 94 LYS A O 1
ATOM 769 N N . ILE A 1 95 ? -23.894 -12.025 -0.045 1.00 68.75 95 ILE A N 1
ATOM 770 C CA . ILE A 1 95 ? -24.365 -13.004 -1.031 1.00 68.75 95 ILE A CA 1
ATOM 771 C C . ILE A 1 95 ? -25.576 -13.724 -0.442 1.00 68.75 95 ILE A C 1
ATOM 773 O O . ILE A 1 95 ? -25.452 -14.459 0.532 1.00 68.75 95 ILE A O 1
ATOM 777 N N . LYS A 1 96 ? -26.769 -13.507 -1.015 1.00 71.38 96 LYS A N 1
ATOM 778 C CA . LYS A 1 96 ? -28.025 -14.163 -0.583 1.00 71.38 96 LYS A CA 1
ATOM 779 C C . LYS A 1 96 ? -28.312 -14.050 0.929 1.00 71.38 96 LYS A C 1
ATOM 781 O O . LYS A 1 96 ? -28.831 -14.972 1.543 1.00 71.38 96 LYS A O 1
ATOM 786 N N . GLY A 1 97 ? -27.962 -12.916 1.539 1.00 70.38 97 GLY A N 1
ATOM 787 C CA . GLY A 1 97 ? -28.152 -12.688 2.978 1.00 70.38 97 GLY A CA 1
ATOM 788 C C . GLY A 1 97 ? -27.001 -13.157 3.872 1.00 70.38 97 GLY A C 1
ATOM 789 O O . GLY A 1 97 ? -27.014 -12.836 5.055 1.00 70.38 97 GLY A O 1
ATOM 790 N N . ILE A 1 98 ? -25.993 -13.833 3.317 1.00 61.75 98 ILE A N 1
ATOM 791 C CA . ILE A 1 98 ? -24.783 -14.266 4.023 1.00 61.75 98 ILE A CA 1
ATOM 792 C C . ILE A 1 98 ? -23.671 -13.245 3.772 1.00 61.75 98 ILE A C 1
ATOM 794 O O . ILE A 1 98 ? -23.429 -12.860 2.627 1.00 61.75 98 ILE A O 1
ATOM 798 N N . PHE A 1 99 ? -22.998 -12.806 4.834 1.00 61.69 99 PHE A N 1
ATOM 799 C CA . PHE A 1 99 ? -21.803 -11.971 4.731 1.00 61.69 99 PHE A CA 1
ATOM 800 C C . PHE A 1 99 ? -20.580 -12.864 4.523 1.00 61.69 99 PHE A C 1
ATOM 802 O O . PHE A 1 99 ? -20.283 -13.714 5.359 1.00 61.69 99 PHE A O 1
ATOM 809 N N . VAL A 1 100 ? -19.889 -12.682 3.400 1.00 61.34 100 VAL A N 1
ATOM 810 C CA . VAL A 1 100 ? -18.652 -13.396 3.067 1.00 61.34 100 VAL A CA 1
ATOM 811 C C . VAL A 1 100 ? -17.502 -12.386 3.076 1.00 61.34 100 VAL A C 1
ATOM 813 O O . VAL A 1 100 ? -17.659 -11.332 2.453 1.00 61.34 100 VAL A O 1
ATOM 816 N N . PRO A 1 101 ? -16.377 -12.663 3.763 1.00 62.69 101 PRO A N 1
ATOM 817 C CA . PRO A 1 101 ? -15.211 -11.789 3.716 1.00 62.69 101 PRO A CA 1
ATOM 818 C C . PRO A 1 101 ? -14.666 -11.710 2.288 1.00 62.69 101 PRO A C 1
ATOM 820 O O . PRO A 1 101 ? -14.345 -12.745 1.706 1.00 62.69 101 PRO A O 1
ATOM 823 N N . ASP A 1 102 ? -14.564 -10.506 1.725 1.00 74.50 102 ASP A N 1
ATOM 824 C CA . ASP A 1 102 ? -13.965 -10.313 0.390 1.00 74.50 102 ASP A CA 1
ATOM 825 C C . ASP A 1 102 ? -12.429 -10.374 0.451 1.00 74.50 102 ASP A C 1
ATOM 827 O O . ASP A 1 102 ? -11.744 -10.699 -0.517 1.00 74.50 102 ASP A O 1
ATOM 831 N N . ILE A 1 103 ? -11.875 -10.088 1.633 1.00 79.75 103 ILE A N 1
ATOM 832 C CA . ILE A 1 103 ? -10.440 -9.999 1.881 1.00 79.75 103 ILE A CA 1
ATOM 833 C C . ILE A 1 103 ? -10.075 -10.920 3.040 1.00 79.75 103 ILE A C 1
ATOM 835 O O . ILE A 1 103 ? -10.664 -10.855 4.118 1.00 79.75 103 ILE A O 1
ATOM 839 N N . ILE A 1 104 ? -9.067 -11.764 2.817 1.00 82.88 104 ILE A N 1
ATOM 840 C CA . ILE A 1 104 ? -8.529 -12.686 3.817 1.00 82.88 104 ILE A CA 1
ATOM 841 C C . ILE A 1 104 ? -7.065 -12.328 4.071 1.00 82.88 104 ILE A C 1
ATOM 843 O O . ILE A 1 104 ? -6.242 -12.337 3.153 1.00 82.88 104 ILE A O 1
ATOM 847 N N . PHE A 1 105 ? -6.735 -12.037 5.330 1.00 85.00 105 PHE A N 1
ATOM 848 C CA . PHE A 1 105 ? -5.360 -11.841 5.782 1.00 85.00 105 PHE A CA 1
ATOM 849 C C . PHE A 1 105 ? -4.811 -13.151 6.343 1.00 85.00 105 PHE A C 1
ATOM 851 O O . PHE A 1 105 ? -5.311 -13.667 7.339 1.00 85.00 105 PHE A O 1
ATOM 858 N N . HIS A 1 106 ? -3.777 -13.689 5.697 1.00 86.69 106 HIS A N 1
ATOM 859 C CA . HIS A 1 106 ? -3.117 -14.921 6.138 1.00 86.69 106 HIS A CA 1
ATOM 860 C C . HIS A 1 106 ? -1.931 -14.675 7.079 1.00 86.69 106 HIS A C 1
ATOM 862 O O . HIS A 1 106 ? -1.543 -15.590 7.799 1.00 86.69 106 HIS A O 1
ATOM 868 N N . ASP A 1 107 ? -1.352 -13.469 7.077 1.00 87.62 107 ASP A N 1
ATOM 869 C CA . ASP A 1 107 ? -0.218 -13.115 7.934 1.00 87.62 107 ASP A CA 1
ATOM 870 C C . ASP A 1 107 ? -0.700 -12.670 9.329 1.00 87.62 107 ASP A C 1
ATOM 872 O O . ASP A 1 107 ? -1.341 -11.618 9.442 1.00 87.62 107 ASP A O 1
ATOM 876 N N . PRO A 1 108 ? -0.374 -13.411 10.406 1.00 89.88 108 PRO A N 1
ATOM 877 C CA . PRO A 1 108 ? -0.798 -13.059 11.761 1.00 89.88 108 PRO A CA 1
ATOM 878 C C . PRO A 1 108 ? -0.278 -11.695 12.217 1.00 89.88 108 PRO A C 1
ATOM 880 O O . PRO A 1 108 ? -0.935 -11.013 12.999 1.00 89.88 108 PRO A O 1
ATOM 883 N N . LEU A 1 109 ? 0.891 -11.278 11.723 1.00 91.00 109 LEU A N 1
ATOM 884 C CA . LEU A 1 109 ? 1.509 -10.022 12.139 1.00 91.00 109 LEU A CA 1
ATOM 885 C C . LEU A 1 109 ? 0.800 -8.818 11.512 1.00 91.00 109 LEU A C 1
ATOM 887 O O . LEU A 1 109 ? 0.667 -7.786 12.162 1.00 91.00 109 LEU A O 1
ATOM 891 N N . THR A 1 110 ? 0.274 -8.964 10.297 1.00 91.00 110 THR A N 1
ATOM 892 C CA . THR A 1 110 ? -0.622 -7.979 9.681 1.00 91.00 110 THR A CA 1
ATOM 893 C C . THR A 1 110 ? -1.932 -7.871 10.458 1.00 91.00 110 THR A C 1
ATOM 895 O O . THR A 1 110 ? -2.366 -6.763 10.764 1.00 91.00 110 THR A O 1
ATOM 898 N N . VAL A 1 111 ? -2.529 -9.000 10.861 1.00 91.00 111 VAL A N 1
ATOM 899 C CA . VAL A 1 111 ? -3.736 -8.995 11.712 1.00 91.00 111 VAL A CA 1
ATOM 900 C C . VAL A 1 111 ? -3.465 -8.285 13.039 1.00 91.00 111 VAL A C 1
ATOM 902 O O . VAL A 1 111 ? -4.258 -7.448 13.463 1.00 91.00 111 VAL A O 1
ATOM 905 N N . GLN A 1 112 ? -2.324 -8.561 13.672 1.00 93.19 112 GLN A N 1
ATOM 906 C CA . GLN A 1 112 ? -1.933 -7.887 14.906 1.00 93.19 112 GLN A CA 1
ATOM 907 C C . GLN A 1 112 ? -1.711 -6.382 14.706 1.00 93.19 112 GLN A C 1
ATOM 909 O O . GLN A 1 112 ? -2.143 -5.596 15.545 1.00 93.19 112 GLN A O 1
ATOM 914 N N . ALA A 1 113 ? -1.103 -5.967 13.592 1.00 93.75 113 ALA A N 1
ATOM 915 C CA . ALA A 1 113 ? -0.948 -4.553 13.259 1.00 93.75 113 ALA A CA 1
ATOM 916 C C . ALA A 1 113 ? -2.310 -3.848 13.126 1.00 93.75 113 ALA A C 1
ATOM 918 O O . ALA A 1 113 ? -2.481 -2.758 13.661 1.00 93.75 113 ALA A O 1
ATOM 919 N N . PHE A 1 114 ? -3.307 -4.494 12.506 1.00 92.69 114 PHE A N 1
ATOM 920 C CA . PHE A 1 114 ? -4.676 -3.969 12.441 1.00 92.69 114 PHE A CA 1
ATOM 921 C C . PHE A 1 114 ? -5.340 -3.839 13.817 1.00 92.69 114 PHE A C 1
ATOM 923 O O . PHE A 1 114 ? -6.028 -2.853 14.059 1.00 92.69 114 PHE A O 1
ATOM 930 N N . LEU A 1 115 ? -5.137 -4.800 14.725 1.00 92.75 115 LEU A N 1
ATOM 931 C CA . LEU A 1 115 ? -5.668 -4.717 16.095 1.00 92.75 115 LEU A CA 1
ATOM 932 C C . LEU A 1 115 ? -5.026 -3.583 16.907 1.00 92.75 115 LEU A C 1
ATOM 934 O O . LEU A 1 115 ? -5.665 -3.016 17.788 1.00 92.75 115 LEU A O 1
ATOM 938 N N . ASN A 1 116 ? -3.776 -3.254 16.591 1.00 95.31 116 ASN A N 1
ATOM 939 C CA . ASN A 1 116 ? -2.997 -2.200 17.232 1.00 95.31 116 ASN A CA 1
ATOM 940 C C . ASN A 1 116 ? -3.187 -0.819 16.583 1.00 95.31 116 ASN A C 1
ATOM 942 O O . ASN A 1 116 ? -2.561 0.145 17.017 1.00 95.31 116 ASN A O 1
ATOM 946 N N . PHE A 1 117 ? -4.013 -0.712 15.542 1.00 95.06 117 PHE A N 1
ATOM 947 C CA . PHE A 1 117 ? -4.239 0.525 14.807 1.00 95.06 117 PHE A CA 1
ATOM 948 C C . PHE A 1 117 ? -5.500 1.222 15.312 1.00 95.06 117 PHE A C 1
ATOM 950 O O . PHE A 1 117 ? -6.614 0.719 15.157 1.00 95.06 117 PHE A O 1
ATOM 957 N N . ILE A 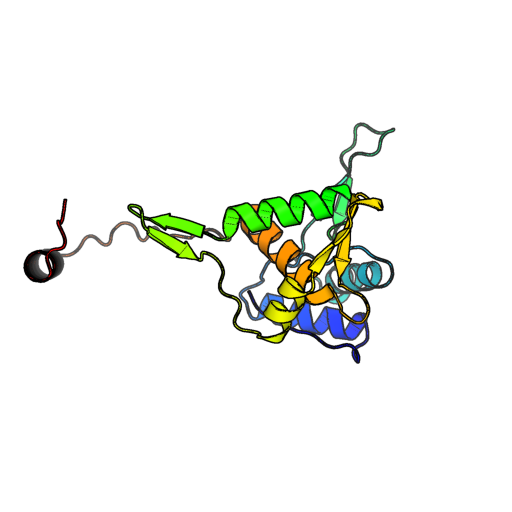1 118 ? -5.319 2.383 15.936 1.00 93.06 118 ILE A N 1
ATOM 958 C CA . ILE A 1 118 ? -6.360 3.066 16.701 1.00 93.06 118 ILE A CA 1
ATOM 959 C C . ILE A 1 118 ? -6.679 4.444 16.131 1.00 93.06 118 ILE A C 1
ATOM 961 O O . ILE A 1 118 ? -5.889 5.062 15.418 1.00 93.06 118 ILE A O 1
ATOM 965 N N . TYR A 1 119 ? -7.863 4.935 16.482 1.00 91.81 119 TYR A N 1
ATOM 966 C CA . TYR A 1 119 ? -8.240 6.326 16.293 1.00 91.81 119 TYR A CA 1
ATOM 967 C C . TYR A 1 119 ? -7.948 7.103 17.577 1.00 91.81 119 TYR A C 1
ATOM 969 O O . TYR A 1 119 ? -8.399 6.713 18.652 1.00 91.81 119 TYR A O 1
ATOM 977 N N . VAL A 1 120 ? -7.196 8.194 17.460 1.00 89.50 120 VAL A N 1
ATOM 978 C CA . VAL A 1 120 ? -6.824 9.058 18.583 1.00 89.50 120 VAL A CA 1
ATOM 979 C C . VAL A 1 120 ? -7.682 10.312 18.528 1.00 89.50 120 VAL A C 1
ATOM 981 O O . VAL A 1 120 ? -7.424 11.212 17.726 1.00 89.50 120 VAL A O 1
ATOM 984 N N . GLU A 1 121 ? -8.710 10.351 19.379 1.00 86.94 121 GLU A N 1
ATOM 985 C CA . GLU A 1 121 ? -9.762 11.378 19.368 1.00 86.94 121 GLU A CA 1
ATOM 986 C C . GLU A 1 121 ? -9.200 12.799 19.485 1.00 86.94 121 GLU A C 1
ATOM 988 O O . GLU A 1 121 ? -9.512 13.646 18.651 1.00 86.94 121 GLU A O 1
ATOM 993 N N . ASP A 1 122 ? -8.287 13.037 20.430 1.00 87.38 122 ASP A N 1
ATOM 994 C CA . ASP A 1 122 ? -7.727 14.370 20.713 1.00 87.38 122 ASP A CA 1
ATOM 995 C C . ASP A 1 122 ? -6.986 15.002 19.527 1.00 87.38 122 ASP A C 1
ATOM 997 O O . ASP A 1 122 ? -6.862 16.221 19.418 1.00 87.38 122 ASP A O 1
ATOM 1001 N N . LYS A 1 123 ? -6.460 14.166 18.632 1.00 79.25 123 LYS A N 1
ATOM 1002 C CA . LYS A 1 123 ? -5.682 14.588 17.462 1.00 79.25 123 LYS A CA 1
ATOM 1003 C C . LYS A 1 123 ? -6.437 14.335 16.149 1.00 79.25 123 LYS A C 1
ATOM 1005 O O . LYS A 1 123 ? -5.933 14.677 15.072 1.00 79.25 123 LYS A O 1
ATOM 1010 N N . ASP A 1 124 ? -7.628 13.737 16.226 1.00 84.44 124 ASP A N 1
ATOM 1011 C CA . ASP A 1 124 ? -8.511 13.390 15.105 1.00 84.44 124 ASP A CA 1
ATOM 1012 C C . ASP A 1 124 ? -7.797 12.577 13.997 1.00 84.44 124 ASP A C 1
ATOM 1014 O O . ASP A 1 124 ? -8.071 12.687 12.807 1.00 84.44 124 ASP A O 1
ATOM 1018 N N . HIS A 1 125 ? -6.811 11.754 14.358 1.00 85.31 125 HIS A N 1
ATOM 1019 C CA . HIS A 1 125 ? -6.027 10.978 13.392 1.00 85.31 125 HIS A CA 1
ATOM 1020 C C . HIS A 1 125 ? -5.900 9.516 13.816 1.00 85.31 125 HIS A C 1
ATOM 1022 O O . HIS A 1 125 ? -6.249 9.149 14.934 1.00 85.31 125 HIS A O 1
ATOM 1028 N N . MET A 1 126 ? -5.433 8.678 12.890 1.00 90.12 126 MET A N 1
ATOM 1029 C CA . MET A 1 126 ? -5.208 7.256 13.140 1.00 90.12 126 MET A CA 1
ATOM 1030 C C . MET A 1 126 ? -3.718 6.942 13.152 1.00 90.12 126 MET A C 1
ATOM 1032 O O . MET A 1 126 ? -2.990 7.340 12.234 1.00 90.12 126 MET A O 1
ATOM 1036 N N . GLU A 1 127 ? -3.296 6.195 14.162 1.00 92.69 127 GLU A N 1
ATOM 1037 C CA . GLU A 1 127 ? -1.916 5.768 14.378 1.00 92.69 127 GLU A CA 1
ATOM 1038 C C . GLU A 1 127 ? -1.874 4.370 15.008 1.00 92.69 127 GLU A C 1
ATOM 1040 O O . GLU A 1 127 ? -2.887 3.848 15.481 1.00 92.69 127 GLU A O 1
ATOM 1045 N N . ALA A 1 128 ? -0.703 3.736 14.972 1.00 94.00 128 ALA A N 1
ATOM 1046 C CA . ALA A 1 128 ? -0.459 2.561 15.796 1.00 94.00 128 ALA A CA 1
ATOM 1047 C C . ALA A 1 128 ? -0.351 2.975 17.272 1.00 94.00 128 ALA A C 1
ATOM 1049 O O . ALA A 1 128 ? 0.125 4.068 17.582 1.00 94.00 128 ALA A O 1
ATOM 1050 N N . ILE A 1 129 ? -0.766 2.095 18.185 1.00 94.12 129 ILE A N 1
ATOM 1051 C CA . ILE A 1 129 ? -0.481 2.267 19.615 1.00 94.12 129 ILE A CA 1
ATOM 1052 C C . ILE A 1 129 ? 1.028 2.368 19.869 1.00 94.12 129 ILE A C 1
ATOM 1054 O O . ILE A 1 129 ? 1.851 1.910 19.072 1.00 94.12 129 ILE A O 1
ATOM 1058 N N . GLU A 1 130 ? 1.394 2.921 21.024 1.00 93.19 130 GLU A N 1
ATOM 1059 C CA . GLU A 1 130 ? 2.791 3.046 21.431 1.00 93.19 130 GLU A CA 1
ATOM 1060 C C . GLU A 1 130 ? 3.523 1.691 21.390 1.00 93.19 130 GLU A C 1
ATOM 1062 O O . GLU A 1 130 ? 3.056 0.687 21.931 1.00 93.19 130 GLU A O 1
ATOM 1067 N N . GLY A 1 131 ? 4.678 1.664 20.717 1.00 90.75 131 GLY A N 1
ATOM 1068 C CA . GLY A 1 131 ? 5.497 0.461 20.535 1.00 90.75 131 GLY A CA 1
ATOM 1069 C C . GLY A 1 131 ? 5.056 -0.471 19.397 1.00 90.75 131 GLY A C 1
ATOM 1070 O O . GLY A 1 131 ? 5.724 -1.479 19.163 1.00 90.75 131 GLY A O 1
ATOM 1071 N N . ALA A 1 132 ? 3.977 -0.149 18.678 1.00 93.50 132 ALA A N 1
ATOM 1072 C CA . ALA A 1 132 ? 3.531 -0.870 17.487 1.00 93.50 132 ALA A CA 1
ATOM 1073 C C . ALA A 1 132 ? 3.821 -0.089 16.190 1.00 93.50 132 ALA A C 1
ATOM 1075 O O . ALA A 1 132 ? 4.161 1.091 16.211 1.00 93.50 132 ALA A O 1
ATOM 1076 N N . GLU A 1 133 ? 3.689 -0.770 15.049 1.00 91.19 133 GLU A N 1
ATOM 1077 C CA . GLU A 1 133 ? 3.959 -0.223 13.713 1.00 91.19 133 GLU A CA 1
ATOM 1078 C C . GLU A 1 133 ? 2.713 -0.312 12.833 1.00 91.19 133 GLU A C 1
ATOM 1080 O O . GLU A 1 133 ? 1.974 -1.299 12.905 1.00 91.19 133 GLU A O 1
ATOM 1085 N N . ASP A 1 134 ? 2.498 0.687 11.973 1.00 92.62 134 ASP A N 1
ATOM 1086 C CA . ASP A 1 134 ? 1.359 0.742 11.054 1.00 92.62 134 ASP A CA 1
ATOM 1087 C C . ASP A 1 134 ? 1.7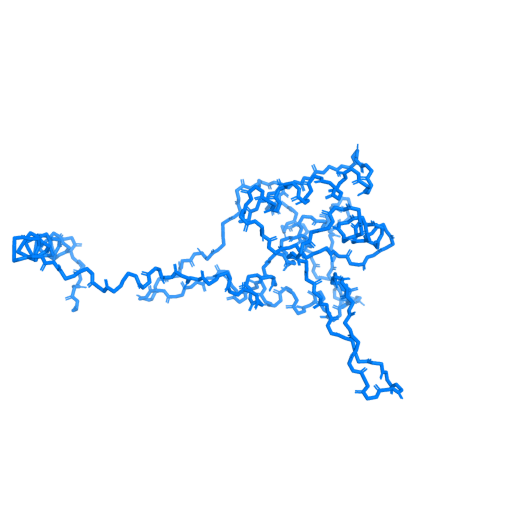15 0.449 9.589 1.00 92.62 134 ASP A C 1
ATOM 1089 O O . ASP A 1 134 ? 0.801 0.361 8.773 1.00 92.62 134 ASP A O 1
ATOM 1093 N N . ASP A 1 135 ? 2.981 0.184 9.243 1.00 91.62 135 ASP A N 1
ATOM 1094 C CA . ASP A 1 135 ? 3.411 -0.107 7.860 1.00 91.62 135 ASP A CA 1
ATOM 1095 C C . ASP A 1 135 ? 2.565 -1.206 7.200 1.00 91.62 135 ASP A C 1
ATOM 1097 O O . ASP A 1 135 ? 2.163 -1.112 6.039 1.00 91.62 135 ASP A O 1
ATOM 1101 N N . SER A 1 136 ? 2.257 -2.262 7.961 1.00 92.50 136 SER A N 1
ATOM 1102 C CA . SER A 1 136 ? 1.460 -3.387 7.461 1.00 92.50 136 SER A CA 1
ATOM 1103 C C . SER A 1 136 ? -0.016 -3.026 7.262 1.00 92.50 136 SER A C 1
ATOM 1105 O O . SER A 1 136 ? -0.681 -3.550 6.369 1.00 92.50 136 SER A O 1
ATOM 1107 N N . VAL A 1 137 ? -0.532 -2.095 8.061 1.00 94.00 137 VAL A N 1
ATOM 1108 C CA . VAL A 1 137 ? -1.879 -1.554 7.878 1.00 94.00 137 VAL A CA 1
ATOM 1109 C C . VAL A 1 137 ? -1.892 -0.648 6.653 1.00 94.00 137 VAL A C 1
ATOM 1111 O O . VAL A 1 137 ? -2.694 -0.862 5.749 1.00 94.00 137 VAL A O 1
ATOM 1114 N N . MET A 1 138 ? -0.954 0.295 6.559 1.00 94.00 138 MET A N 1
ATOM 1115 C CA . MET A 1 138 ? -0.855 1.238 5.444 1.00 94.00 138 MET A CA 1
ATOM 1116 C C . MET A 1 138 ? -0.672 0.531 4.099 1.00 94.00 138 MET A C 1
ATOM 1118 O O . MET A 1 138 ? -1.411 0.817 3.156 1.00 94.00 138 MET A O 1
ATOM 1122 N N . GLY A 1 139 ? 0.219 -0.462 4.020 1.00 93.25 139 GLY A N 1
ATOM 1123 C CA . GLY A 1 139 ? 0.391 -1.279 2.817 1.00 93.25 139 GLY A CA 1
ATOM 1124 C C . GLY A 1 139 ? -0.888 -2.020 2.409 1.00 93.25 139 GLY A C 1
ATOM 1125 O O . GLY A 1 139 ? -1.232 -2.059 1.228 1.00 93.25 139 GLY A O 1
ATOM 1126 N N . SER A 1 140 ? -1.642 -2.545 3.382 1.00 92.75 140 SER A N 1
ATOM 1127 C CA . SER A 1 140 ? -2.928 -3.212 3.127 1.00 92.75 140 SER A CA 1
ATOM 1128 C C . SER A 1 140 ? -3.970 -2.235 2.588 1.00 92.75 140 SER A C 1
ATOM 1130 O O . SER A 1 140 ? -4.651 -2.525 1.607 1.00 92.75 140 SER A O 1
ATOM 1132 N N . LEU A 1 141 ? -4.082 -1.063 3.214 1.00 93.25 141 LEU A N 1
ATOM 1133 C CA . LEU A 1 141 ? -5.021 -0.018 2.821 1.00 93.25 141 LEU A CA 1
ATOM 1134 C C . LEU A 1 141 ? -4.760 0.473 1.389 1.00 93.25 141 LEU A C 1
ATOM 1136 O O . LEU A 1 141 ? -5.697 0.607 0.602 1.00 93.25 141 LEU A O 1
ATOM 1140 N N . LEU A 1 142 ? -3.493 0.684 1.024 1.00 93.50 142 LEU A N 1
ATOM 1141 C CA . LEU A 1 142 ? -3.104 1.075 -0.333 1.00 93.50 142 LEU A CA 1
ATOM 1142 C C . LEU A 1 142 ? -3.383 -0.030 -1.356 1.00 93.50 142 LEU A C 1
ATOM 1144 O O . LEU A 1 142 ? -3.892 0.256 -2.438 1.00 93.50 142 LEU A O 1
ATOM 1148 N N . ALA A 1 143 ? -3.117 -1.294 -1.022 1.00 91.12 143 ALA A N 1
ATOM 1149 C CA . ALA A 1 143 ? -3.437 -2.412 -1.908 1.00 91.12 143 ALA A CA 1
ATOM 1150 C C . ALA A 1 143 ? -4.947 -2.499 -2.192 1.00 91.12 143 ALA A C 1
ATOM 1152 O O . ALA A 1 143 ? -5.363 -2.688 -3.334 1.00 91.12 143 ALA A O 1
ATOM 1153 N N . ILE A 1 144 ? -5.769 -2.285 -1.164 1.00 88.50 144 ILE A N 1
ATOM 1154 C CA . ILE A 1 144 ? -7.233 -2.289 -1.259 1.00 88.50 144 ILE A CA 1
ATOM 1155 C C . ILE A 1 144 ? -7.736 -1.104 -2.077 1.00 88.50 144 ILE A C 1
ATOM 1157 O O . ILE A 1 144 ? -8.606 -1.271 -2.933 1.00 88.50 144 ILE A O 1
ATOM 1161 N N . LYS A 1 145 ? -7.120 0.071 -1.907 1.00 88.56 145 LYS A N 1
ATOM 1162 C CA . LYS A 1 145 ? -7.357 1.210 -2.793 1.00 88.56 145 LYS A CA 1
ATOM 1163 C C . LYS A 1 145 ? -7.100 0.832 -4.248 1.00 88.56 145 LYS A C 1
ATOM 1165 O O . LYS A 1 145 ? -7.947 1.094 -5.100 1.00 88.56 145 LYS A O 1
ATOM 1170 N N . GLY A 1 146 ? -5.994 0.144 -4.519 1.00 88.50 146 GLY A N 1
ATOM 1171 C CA . GLY A 1 146 ? -5.682 -0.385 -5.844 1.00 88.50 146 GLY A CA 1
ATOM 1172 C C . GLY A 1 146 ? -6.773 -1.275 -6.417 1.00 88.50 146 GLY A C 1
ATOM 1173 O O . GLY A 1 146 ? -7.199 -1.030 -7.540 1.00 88.50 146 GLY A O 1
ATOM 1174 N N . CYS A 1 147 ? -7.297 -2.215 -5.627 1.00 82.75 147 CYS A N 1
ATOM 1175 C CA . CYS A 1 147 ? -8.392 -3.098 -6.044 1.00 82.75 147 CYS A CA 1
ATOM 1176 C C . CYS A 1 147 ? -9.681 -2.354 -6.439 1.00 82.75 147 CYS A C 1
ATOM 1178 O O . CYS A 1 147 ? -10.478 -2.891 -7.205 1.00 82.75 147 CYS A O 1
ATOM 1180 N N . SER A 1 148 ? -9.901 -1.140 -5.921 1.00 79.19 148 SER A N 1
ATOM 1181 C CA . SER A 1 148 ? -11.058 -0.305 -6.284 1.00 79.19 148 SER A CA 1
ATOM 1182 C C . SER A 1 148 ? -10.849 0.558 -7.534 1.00 79.19 148 SER A C 1
ATOM 1184 O O . SER A 1 148 ? -11.829 0.941 -8.169 1.00 79.19 148 SER A O 1
ATOM 1186 N N . ILE A 1 149 ? -9.596 0.884 -7.874 1.00 78.06 149 ILE A N 1
ATOM 1187 C CA . ILE A 1 149 ? -9.235 1.777 -8.991 1.00 78.06 149 ILE A CA 1
ATOM 1188 C C . ILE A 1 149 ? -8.973 0.976 -10.258 1.00 78.06 149 ILE A C 1
ATOM 1190 O O . ILE A 1 149 ? -9.505 1.282 -11.321 1.00 78.06 149 ILE A O 1
ATOM 1194 N N . ASP A 1 150 ? -8.136 -0.044 -10.122 1.00 65.19 150 ASP A N 1
ATOM 1195 C CA . ASP A 1 150 ? -7.991 -1.095 -11.100 1.00 65.19 150 ASP A CA 1
ATOM 1196 C C . ASP A 1 150 ? -8.826 -2.234 -10.534 1.00 65.19 150 ASP A C 1
ATOM 1198 O O . ASP A 1 150 ? -8.316 -3.026 -9.727 1.00 65.19 150 ASP A O 1
ATOM 1202 N N . PRO A 1 151 ? -10.129 -2.329 -10.878 1.00 51.84 151 PRO A N 1
ATOM 1203 C CA . PRO A 1 151 ? -10.751 -3.623 -10.816 1.00 51.84 151 PRO A CA 1
ATOM 1204 C C . PRO A 1 151 ? -9.913 -4.410 -11.805 1.00 51.84 151 PRO A C 1
ATOM 1206 O O . PRO A 1 151 ? -10.220 -4.340 -12.995 1.00 51.84 151 PRO A O 1
ATOM 1209 N N . GLN A 1 152 ? -8.844 -5.086 -11.327 1.00 47.50 152 GLN A N 1
ATOM 1210 C CA . GLN A 1 152 ? -8.163 -6.149 -12.050 1.00 47.50 152 GLN A CA 1
ATOM 1211 C C . GLN A 1 152 ? -9.327 -6.844 -12.654 1.00 47.50 152 GLN A C 1
ATOM 1213 O O . GLN A 1 152 ? -10.151 -7.362 -11.882 1.00 47.50 152 GLN A O 1
ATOM 1218 N N . ALA A 1 153 ? -9.507 -6.659 -13.963 1.00 42.12 153 ALA A N 1
ATOM 1219 C CA . ALA A 1 153 ? -10.785 -6.998 -14.502 1.00 42.12 153 ALA A CA 1
ATOM 1220 C C . ALA A 1 153 ? -10.913 -8.439 -14.052 1.00 42.12 153 ALA A C 1
ATOM 1222 O O . ALA A 1 153 ? -10.048 -9.280 -14.330 1.00 42.12 153 ALA A O 1
ATOM 1223 N N . ARG A 1 154 ? -12.001 -8.744 -13.353 1.00 38.00 154 ARG A N 1
ATOM 1224 C CA . ARG A 1 154 ? -12.665 -9.966 -13.696 1.00 38.00 154 ARG A CA 1
ATOM 1225 C C . ARG A 1 154 ? -12.908 -9.755 -15.200 1.00 38.00 154 ARG A C 1
ATOM 1227 O O . ARG A 1 154 ? -14.004 -9.435 -15.632 1.00 38.00 154 ARG A O 1
ATOM 1234 N N . ARG A 1 155 ? -11.889 -10.039 -16.025 1.00 41.69 155 ARG A N 1
ATOM 1235 C CA . ARG A 1 155 ? -11.962 -11.076 -17.013 1.00 41.69 155 ARG A CA 1
ATOM 1236 C C . ARG A 1 155 ? -12.542 -12.259 -16.234 1.00 41.69 155 ARG A C 1
ATOM 1238 O O . ARG A 1 155 ? -11.874 -13.233 -15.924 1.00 41.69 155 ARG A O 1
ATOM 1245 N N . VAL A 1 156 ? -13.843 -12.158 -15.915 1.00 41.28 156 VAL A N 1
ATOM 1246 C CA . VAL A 1 156 ? -14.781 -13.155 -16.354 1.00 41.28 156 VAL A CA 1
ATOM 1247 C C . VAL A 1 156 ? -14.289 -13.365 -17.757 1.00 41.28 156 VAL A C 1
ATOM 1249 O O . VAL A 1 156 ? -14.371 -12.468 -18.597 1.00 41.28 156 VAL A O 1
ATOM 1252 N N . ASP A 1 157 ? -13.528 -14.435 -17.916 1.00 40.62 157 ASP A N 1
ATOM 1253 C CA . ASP A 1 157 ? -13.261 -14.973 -19.212 1.00 40.62 157 ASP A CA 1
ATOM 1254 C C . ASP A 1 157 ? -14.678 -15.125 -19.750 1.00 40.62 157 ASP A C 1
ATOM 1256 O O . ASP A 1 157 ? -15.389 -16.076 -19.420 1.00 40.62 157 ASP A O 1
ATOM 1260 N N . VAL A 1 158 ? -15.157 -14.117 -20.486 1.00 43.81 158 VAL A N 1
ATOM 1261 C CA . VAL A 1 158 ? -16.301 -14.256 -21.357 1.00 43.81 158 VAL A CA 1
ATOM 1262 C C . VAL A 1 158 ? -15.727 -15.096 -22.484 1.00 43.81 158 VAL A C 1
ATOM 1264 O O . VAL A 1 158 ? -15.667 -14.684 -23.640 1.00 43.81 158 VAL A O 1
ATOM 1267 N N . ARG A 1 159 ? -15.291 -16.323 -22.148 1.00 41.44 159 ARG A N 1
ATOM 1268 C CA . ARG A 1 159 ? -15.483 -17.453 -23.018 1.00 41.44 159 ARG A CA 1
ATOM 1269 C C . ARG A 1 159 ? -16.918 -17.247 -23.425 1.00 41.44 159 ARG A C 1
ATOM 1271 O O . ARG A 1 159 ? -17.812 -17.291 -22.574 1.00 41.44 159 ARG A O 1
ATOM 1278 N N . LYS A 1 160 ? -17.118 -16.903 -24.701 1.00 44.75 160 LYS A N 1
ATOM 1279 C CA . LYS A 1 160 ? -18.425 -17.053 -25.333 1.00 44.75 160 LYS A CA 1
ATOM 1280 C C . LYS A 1 160 ? -18.986 -18.334 -24.733 1.00 44.75 160 LYS A C 1
ATOM 1282 O O . LYS A 1 160 ? -18.216 -19.305 -24.757 1.00 44.75 160 LYS A O 1
ATOM 1287 N N . PRO A 1 161 ? -20.173 -18.308 -24.092 1.00 52.44 161 PRO A N 1
ATOM 1288 C CA . PRO A 1 161 ? -20.691 -19.470 -23.384 1.00 52.44 161 PRO A CA 1
ATOM 1289 C C . PRO A 1 161 ? -20.399 -20.665 -24.268 1.00 52.44 161 PRO A C 1
ATOM 1291 O O . PRO A 1 161 ? -20.774 -20.634 -25.444 1.00 52.44 161 PRO A O 1
ATOM 1294 N N . GLN A 1 162 ? -19.558 -21.588 -23.779 1.00 55.81 162 GLN A N 1
ATOM 1295 C CA . GLN A 1 162 ? -19.162 -22.724 -24.597 1.00 55.81 162 GLN A CA 1
ATOM 1296 C C . GLN A 1 162 ? -20.477 -23.336 -25.040 1.00 55.81 162 GLN A C 1
ATOM 1298 O O . GLN A 1 162 ? -21.288 -23.708 -24.191 1.00 55.81 162 GLN A O 1
ATOM 1303 N N . VAL A 1 163 ? -20.733 -23.324 -26.349 1.00 65.69 163 VAL A N 1
ATOM 1304 C CA . VAL A 1 163 ? -21.900 -23.996 -26.897 1.00 65.69 163 VAL A CA 1
ATOM 1305 C C . VAL A 1 163 ? -21.635 -25.458 -26.600 1.00 65.69 163 VAL A C 1
ATOM 1307 O O . VAL A 1 163 ? -20.809 -26.091 -27.256 1.00 65.69 163 VAL A O 1
ATOM 1310 N N . LEU A 1 164 ? -22.229 -25.936 -25.509 1.00 68.88 164 LEU A N 1
ATOM 1311 C CA . LEU A 1 164 ? -22.143 -27.325 -25.117 1.00 68.88 164 LEU A CA 1
ATOM 1312 C C . LEU A 1 164 ? -22.734 -28.114 -26.280 1.00 68.88 164 LEU A C 1
ATOM 1314 O O . LEU A 1 164 ? -23.811 -27.774 -26.776 1.00 68.88 164 LEU A O 1
ATOM 1318 N N . ASN A 1 165 ? -22.034 -29.151 -26.728 1.00 83.25 165 ASN A N 1
ATOM 1319 C CA . ASN A 1 165 ? -22.696 -30.122 -27.586 1.00 83.25 165 ASN A CA 1
ATOM 1320 C C . ASN A 1 165 ? -23.831 -30.804 -26.793 1.00 83.25 165 ASN A C 1
ATOM 1322 O O . ASN A 1 165 ? -23.881 -30.717 -25.562 1.00 83.25 165 ASN A O 1
ATOM 1326 N N . GLU A 1 166 ? -24.759 -31.462 -27.486 1.00 76.62 166 GLU A N 1
ATOM 1327 C CA . GLU A 1 166 ? -25.952 -32.047 -26.853 1.00 76.62 166 GLU A CA 1
ATOM 1328 C C . GLU A 1 166 ? -25.609 -32.969 -25.669 1.00 76.62 166 GLU A C 1
ATOM 1330 O O . GLU A 1 166 ? -26.264 -32.907 -24.629 1.00 76.62 166 GLU A O 1
ATOM 1335 N N . ASP A 1 167 ? -24.531 -33.751 -25.779 1.00 78.69 167 ASP A N 1
ATOM 1336 C CA . ASP A 1 167 ? -24.069 -34.652 -24.718 1.00 78.69 167 ASP A CA 1
ATOM 1337 C C . ASP A 1 167 ? -23.557 -33.889 -23.480 1.00 78.69 167 ASP A C 1
ATOM 1339 O O . ASP A 1 167 ? -23.901 -34.207 -22.338 1.00 78.69 167 ASP A O 1
ATOM 1343 N N . GLN A 1 168 ? -22.778 -32.827 -23.684 1.00 71.31 168 GLN A N 1
ATOM 1344 C CA . GLN A 1 168 ? -22.289 -31.966 -22.607 1.00 71.31 168 GLN A CA 1
ATOM 1345 C C . GLN A 1 168 ? -23.428 -31.197 -21.926 1.00 71.31 168 GLN A C 1
ATOM 1347 O O . GLN A 1 168 ? -23.437 -31.074 -20.698 1.00 71.31 168 GLN A O 1
ATOM 1352 N N . ALA A 1 169 ? -24.404 -30.712 -22.698 1.00 73.94 169 ALA A N 1
ATOM 1353 C CA . ALA A 1 169 ? -25.587 -30.040 -22.171 1.00 73.94 169 ALA A CA 1
ATOM 1354 C C . ALA A 1 169 ? -26.438 -31.001 -21.330 1.00 73.94 169 ALA A C 1
ATOM 1356 O O . ALA A 1 169 ? -26.868 -30.649 -20.228 1.00 73.94 169 ALA A O 1
ATOM 1357 N N . HIS A 1 170 ? -26.614 -32.238 -21.804 1.00 75.50 170 HIS A N 1
ATOM 1358 C CA . HIS A 1 170 ? -27.346 -33.273 -21.085 1.00 75.50 170 HIS A CA 1
ATOM 1359 C C . HIS A 1 170 ? -26.665 -33.647 -19.759 1.00 75.50 170 HIS A C 1
ATOM 1361 O O . HIS A 1 170 ? -27.320 -33.698 -18.716 1.00 75.50 170 HIS A O 1
ATOM 1367 N N . LYS A 1 171 ? -25.336 -33.815 -19.755 1.00 76.38 171 LYS A N 1
ATOM 1368 C CA . LYS A 1 171 ? -24.558 -34.078 -18.530 1.00 76.38 171 LYS A CA 1
ATOM 1369 C C . LYS A 1 171 ? -24.653 -32.933 -17.524 1.00 76.38 171 LYS A C 1
ATOM 1371 O O . LYS A 1 171 ? -24.876 -33.182 -16.340 1.00 76.38 171 LYS A O 1
ATOM 1376 N N . ALA A 1 172 ? -24.531 -31.687 -17.980 1.00 72.12 172 ALA A N 1
ATOM 1377 C CA . ALA A 1 172 ? -24.666 -30.514 -17.117 1.00 72.12 172 ALA A CA 1
ATOM 1378 C C . ALA A 1 172 ? -26.073 -30.414 -16.499 1.00 72.12 172 ALA A C 1
ATOM 1380 O O . ALA A 1 172 ? -26.208 -30.111 -15.313 1.00 72.12 172 ALA A O 1
ATOM 1381 N N . TRP A 1 173 ? -27.114 -30.732 -17.275 1.00 80.88 173 TRP A N 1
ATOM 1382 C CA . TRP A 1 173 ? -28.494 -30.777 -16.792 1.00 80.88 173 TRP A CA 1
ATOM 1383 C C . TRP A 1 173 ? -28.713 -31.866 -15.731 1.00 80.88 173 TRP A C 1
ATOM 1385 O O . TRP A 1 173 ? -29.303 -31.589 -14.686 1.00 80.88 173 TRP A O 1
ATOM 1395 N N . LEU A 1 174 ? -28.180 -33.075 -15.941 1.00 79.62 174 LEU A N 1
ATOM 1396 C CA . LEU A 1 174 ? -28.260 -34.164 -14.959 1.00 79.62 174 LEU A CA 1
ATOM 1397 C C . LEU A 1 174 ? -27.552 -33.808 -13.646 1.00 79.62 174 LEU A C 1
ATOM 1399 O O . LEU A 1 174 ? -28.084 -34.063 -12.564 1.00 79.62 174 L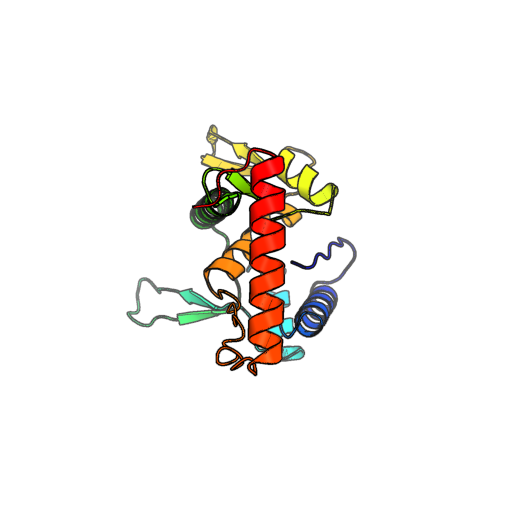EU A O 1
ATOM 1403 N N . ILE A 1 175 ? -26.373 -33.184 -13.735 1.00 76.88 175 ILE A N 1
ATOM 1404 C CA . ILE A 1 175 ? -25.617 -32.712 -12.567 1.00 76.88 175 ILE A CA 1
ATOM 1405 C C . ILE A 1 175 ? -26.421 -31.659 -11.803 1.00 76.88 175 ILE A C 1
ATOM 1407 O O . ILE A 1 175 ? -26.531 -31.751 -10.580 1.00 76.88 175 ILE A O 1
ATOM 1411 N N . LYS A 1 176 ? -27.031 -30.702 -12.513 1.00 77.81 176 LYS A N 1
ATOM 1412 C CA . LYS A 1 176 ? -27.897 -29.683 -11.912 1.00 77.81 176 LYS A CA 1
ATOM 1413 C C . LYS A 1 176 ? -29.073 -30.320 -11.164 1.00 77.81 176 LYS A C 1
ATOM 1415 O O . LYS A 1 176 ? -29.250 -30.023 -9.987 1.00 77.81 176 LYS A O 1
ATOM 1420 N N . GLN A 1 177 ? -29.796 -31.257 -11.782 1.00 80.94 177 GLN A N 1
ATOM 1421 C CA . GLN A 1 177 ? -30.899 -31.960 -11.113 1.00 80.94 177 GLN A CA 1
ATOM 1422 C C . GLN A 1 177 ? -30.447 -32.750 -9.881 1.00 80.94 177 GLN A C 1
ATOM 1424 O O . GLN A 1 177 ? -31.155 -32.802 -8.874 1.00 80.94 177 GLN A O 1
ATOM 1429 N N . HIS A 1 178 ? -29.279 -33.394 -9.944 1.00 77.94 178 HIS A N 1
ATOM 1430 C CA . HIS A 1 178 ? -28.753 -34.145 -8.808 1.00 77.94 178 HIS A CA 1
ATOM 1431 C C . HIS A 1 178 ? -28.382 -33.225 -7.637 1.00 77.94 178 HIS A C 1
ATOM 1433 O O . HIS A 1 178 ? -28.671 -33.549 -6.483 1.00 77.94 178 HIS A O 1
ATOM 1439 N N . LEU A 1 179 ? -27.781 -32.070 -7.934 1.00 69.56 179 LEU A N 1
ATOM 1440 C CA . LEU A 1 179 ? -27.464 -31.031 -6.956 1.00 69.56 179 LEU A CA 1
ATOM 1441 C C . LEU A 1 179 ? -28.724 -30.439 -6.328 1.00 69.56 179 LEU A C 1
ATOM 1443 O O . LEU A 1 179 ? -28.792 -30.368 -5.108 1.00 69.56 179 LEU A O 1
ATOM 1447 N N . GLU A 1 180 ? -29.731 -30.089 -7.127 1.00 79.00 180 GLU A N 1
ATOM 1448 C CA . GLU A 1 180 ? -31.009 -29.555 -6.637 1.00 79.00 180 GLU A CA 1
ATOM 1449 C C . GLU A 1 180 ? -31.684 -30.533 -5.671 1.00 79.00 180 GLU A C 1
ATOM 1451 O O . GLU A 1 180 ? -31.974 -30.177 -4.532 1.00 79.00 180 GLU A O 1
ATOM 1456 N N . ARG A 1 181 ? -31.793 -31.809 -6.056 1.00 76.88 181 ARG A N 1
ATOM 1457 C CA . ARG A 1 181 ? -32.334 -32.862 -5.180 1.00 76.88 181 ARG A CA 1
ATOM 1458 C C . ARG A 1 181 ? -31.502 -33.086 -3.919 1.00 76.88 181 ARG A C 1
ATOM 1460 O O . ARG A 1 181 ? -32.039 -33.472 -2.884 1.00 76.88 181 ARG A O 1
ATOM 1467 N N . SER A 1 182 ? -30.185 -32.915 -4.002 1.00 74.31 182 SER A N 1
ATOM 1468 C CA . SER A 1 182 ? -29.299 -33.057 -2.841 1.00 74.31 182 SER A CA 1
ATOM 1469 C C . SER A 1 182 ? -29.437 -31.872 -1.887 1.00 74.31 182 SER A C 1
ATOM 1471 O O . SER A 1 182 ? -29.429 -32.066 -0.678 1.00 74.31 182 SER A O 1
ATOM 1473 N N . LEU A 1 183 ? -29.622 -30.664 -2.417 1.00 72.50 183 LEU A N 1
ATOM 1474 C CA . LEU A 1 183 ? -29.841 -29.443 -1.643 1.00 72.50 183 LEU A CA 1
ATOM 1475 C C . LEU A 1 183 ? -31.216 -29.441 -0.963 1.00 72.50 183 LEU A C 1
ATOM 1477 O O . LEU A 1 183 ? -31.302 -29.112 0.220 1.00 72.50 183 LEU A O 1
ATOM 1481 N N . GLU A 1 184 ? -32.258 -29.913 -1.653 1.00 76.44 184 GLU A N 1
ATOM 1482 C CA . GLU A 1 184 ? -33.591 -30.123 -1.073 1.00 76.44 184 GLU A CA 1
ATOM 1483 C C . GLU A 1 184 ? -33.552 -31.093 0.116 1.00 76.44 184 GLU A C 1
ATOM 1485 O O . GLU A 1 184 ? -34.153 -30.828 1.157 1.00 76.44 184 GLU A O 1
ATOM 1490 N N . LYS A 1 185 ? -32.784 -32.188 0.015 1.00 75.75 185 LYS A N 1
ATOM 1491 C CA . LYS A 1 185 ? -32.601 -33.148 1.121 1.00 75.75 185 LYS A CA 1
ATOM 1492 C C . LYS A 1 185 ? -31.921 -32.546 2.351 1.00 75.75 185 LYS A C 1
ATOM 1494 O O . LYS A 1 185 ? -32.122 -33.050 3.451 1.00 75.75 185 LYS A O 1
ATOM 1499 N N . VAL A 1 186 ? -31.121 -31.497 2.171 1.00 79.69 186 VAL A N 1
ATOM 1500 C CA . VAL A 1 186 ? -30.418 -30.786 3.254 1.00 79.69 186 VAL A CA 1
ATOM 1501 C C . VAL A 1 186 ? -31.219 -29.550 3.713 1.00 79.69 186 VAL A C 1
ATOM 1503 O O . VAL A 1 186 ? -30.752 -28.768 4.534 1.00 79.69 186 VAL A O 1
ATOM 1506 N N . GLY A 1 187 ? -32.459 -29.382 3.234 1.00 69.94 187 GLY A N 1
ATOM 1507 C CA . GLY A 1 187 ? -33.371 -28.316 3.663 1.00 69.94 187 GLY A CA 1
ATOM 1508 C C . GLY A 1 187 ? -33.052 -26.939 3.076 1.00 69.94 187 GLY A C 1
ATOM 1509 O O . GLY A 1 187 ? -33.565 -25.931 3.559 1.00 69.94 187 GLY A O 1
ATOM 1510 N N . VAL A 1 188 ? -32.212 -26.874 2.041 1.00 68.12 188 VAL A N 1
ATOM 1511 C CA . VAL A 1 188 ? -31.893 -25.627 1.341 1.00 68.12 188 VAL A CA 1
ATOM 1512 C C . VAL A 1 188 ? -32.930 -25.415 0.241 1.00 68.12 188 VAL A C 1
ATOM 1514 O O . VAL A 1 188 ? -32.988 -26.188 -0.713 1.00 68.12 188 VAL A O 1
ATOM 1517 N N . GLN A 1 189 ? -33.749 -24.365 0.354 1.00 63.34 189 GLN A N 1
ATOM 1518 C CA . GLN A 1 189 ? -34.669 -23.986 -0.721 1.00 63.34 189 GLN A CA 1
ATOM 1519 C C . GLN A 1 189 ? -33.879 -23.489 -1.936 1.00 63.34 189 GLN A C 1
ATOM 1521 O O . GLN A 1 189 ? -33.121 -22.519 -1.849 1.00 63.34 189 GLN A O 1
ATOM 1526 N N . VAL A 1 190 ? -34.065 -24.158 -3.072 1.00 58.88 190 VAL A N 1
ATOM 1527 C CA . VAL A 1 190 ? -33.524 -23.738 -4.365 1.00 58.88 190 VAL A CA 1
ATOM 1528 C C . VAL A 1 190 ? -34.635 -22.983 -5.104 1.00 58.88 190 VAL A C 1
ATOM 1530 O O . VAL A 1 190 ? -35.730 -23.516 -5.254 1.00 58.88 190 VAL A O 1
ATOM 1533 N N . ALA A 1 191 ? -34.376 -21.724 -5.471 1.00 53.00 191 ALA A N 1
ATOM 1534 C CA . ALA A 1 191 ? -35.288 -20.861 -6.231 1.00 53.00 191 ALA A CA 1
ATOM 1535 C C . ALA A 1 191 ? -35.095 -21.028 -7.742 1.00 53.00 191 ALA A C 1
ATOM 1537 O O . ALA A 1 191 ? -33.924 -21.220 -8.152 1.00 53.00 191 ALA A O 1
#

Foldseek 3Di:
DDDDDDPPDALLRVLVVVLVVCVVVVVNAAAFEDDDSRVVSQCNNCPVVVRDRFDWDWDDDPVDPDTDIDTHDYDDQVVQVVLVVLVVVQQFDQDVNDTDGNDDDPDVLLVVLVVQWDQDVVVRGIDGPPPGHCPSVVSVSSVSVSCVVPVVDPPPVCPVPPPQDPVRVVVVVVVVVVVCVVCVVVVHDDD

Radius of gyration: 22.43 Å; chains: 1; bounding box: 53×63×49 Å

Organism: NCBI:txid412755

pLDDT: mean 81.51, std 14.39, range [38.0, 95.56]